Protein AF-A0AAF0V705-F1 (afdb_monomer)

pLDDT: mean 85.2, std 9.08, range [38.53, 94.44]

Foldseek 3Di:
DPLQLLDPHDQPVVLLVLLVLQVLLLCLQQCPPDPVSVVCCVPPQVPHHLQPDDGPPDDPSVNSSSVSSVLVVQLVDDSVNSNVDPDRDSVSSSVSNVPDGDGDLLSLLLPLELADPVLSVLVSCVCVVQVVPHDPVVVVVSVVLSVQLDDDALRNRLSSHLVSLLSVLVVVQVCCCVPVVDHDDPVVSVVSSLVSSQVSLCVDPRNVVCNVVVPPDD

Mean predicted aligned error: 9.21 Å

Radius of gyration: 25.43 Å; Cα contacts (8 Å, |Δi|>4): 196; chains: 1; bounding box: 65×38×71 Å

Secondary structure (DSSP, 8-state):
--GGGTS-----HHHHHHHHHHHHHHHHHTT-S-HHHHHHIIIIITTS-GGG---TTS-HHHHHHHHTHHHHHHTT--HHHHHH-----HHHHHHHHT---PPPGGGGTTTT--S-HHHHHHHHHHHHHHHTT--HHHHHHHHHHHHHT-SS-HHHHHHHHHHHHHHHHHHHHHHHHHHH-----HHHHHHHHHHHHHHHHTTSHHHHTTSGGG----

Organism: Solanum verrucosum (NCBI:txid315347)

Structure (mmCIF, N/CA/C/O backbone):
data_AF-A0AAF0V705-F1
#
_entry.id   AF-A0AAF0V705-F1
#
loop_
_atom_site.group_PDB
_atom_site.id
_atom_site.type_symbol
_atom_site.label_atom_id
_atom_site.label_alt_id
_atom_site.label_comp_id
_atom_site.label_asym_id
_atom_site.label_entity_id
_atom_site.label_seq_id
_atom_site.pdbx_PDB_ins_code
_atom_site.Cartn_x
_atom_site.Cartn_y
_atom_site.Cartn_z
_atom_site.occupancy
_atom_site.B_iso_or_equiv
_atom_site.auth_seq_id
_atom_site.auth_comp_id
_atom_site.auth_asym_id
_atom_site.auth_atom_id
_atom_site.pdbx_PDB_model_num
ATOM 1 N N . MET A 1 1 ? 3.083 6.261 5.093 1.00 62.66 1 MET A N 1
ATOM 2 C CA . MET A 1 1 ? 2.536 6.921 3.878 1.00 62.66 1 MET A CA 1
ATOM 3 C C . MET A 1 1 ? 2.223 5.873 2.809 1.00 62.66 1 MET A C 1
ATOM 5 O O . MET A 1 1 ? 3.064 5.024 2.515 1.00 62.66 1 MET A O 1
ATOM 9 N N . LEU A 1 2 ? 1.009 5.894 2.255 1.00 69.69 2 LEU A N 1
ATOM 10 C CA . LEU A 1 2 ? 0.522 4.872 1.319 1.00 69.69 2 LEU A CA 1
ATOM 11 C C . LEU A 1 2 ? 1.263 4.904 -0.027 1.00 69.69 2 LEU A C 1
ATOM 13 O O . LEU A 1 2 ? 1.664 5.970 -0.491 1.00 69.69 2 LEU A O 1
ATOM 17 N N . LYS A 1 3 ? 1.361 3.748 -0.709 1.00 71.56 3 LYS A N 1
ATOM 18 C CA . LYS A 1 3 ? 1.966 3.651 -2.060 1.00 71.56 3 LYS A CA 1
ATOM 19 C C . LYS A 1 3 ? 1.342 4.618 -3.059 1.00 71.56 3 LYS A C 1
ATOM 21 O O . LYS A 1 3 ? 2.009 5.153 -3.936 1.00 71.56 3 LYS A O 1
ATOM 26 N N . THR A 1 4 ? 0.046 4.865 -2.909 1.00 75.06 4 THR A N 1
ATOM 27 C CA . THR A 1 4 ? -0.708 5.781 -3.763 1.00 75.06 4 THR A CA 1
ATOM 28 C C . THR A 1 4 ? -0.368 7.247 -3.537 1.00 75.06 4 THR A C 1
ATOM 30 O O . THR A 1 4 ? -0.486 8.025 -4.476 1.00 75.06 4 THR A O 1
ATOM 33 N N . ALA A 1 5 ? 0.066 7.604 -2.330 1.00 76.31 5 ALA A N 1
ATOM 34 C CA . ALA A 1 5 ? 0.531 8.939 -1.954 1.00 76.31 5 ALA A CA 1
ATOM 35 C C . ALA A 1 5 ? 2.033 9.132 -2.231 1.00 76.31 5 ALA A C 1
ATOM 37 O O . ALA A 1 5 ? 2.631 10.101 -1.784 1.00 76.31 5 ALA A O 1
ATOM 38 N N . GLY A 1 6 ? 2.662 8.174 -2.918 1.00 73.06 6 GLY A N 1
ATOM 39 C CA . GLY A 1 6 ? 4.092 8.194 -3.182 1.00 73.06 6 GLY A CA 1
ATOM 40 C C . GLY A 1 6 ? 4.952 7.659 -2.048 1.00 73.06 6 GLY A C 1
ATOM 41 O O . GLY A 1 6 ? 6.159 7.761 -2.156 1.00 73.06 6 GLY A O 1
ATOM 42 N N . GLY A 1 7 ? 4.383 7.058 -1.000 1.00 75.81 7 GLY A N 1
ATOM 43 C CA . GLY A 1 7 ? 5.163 6.358 0.021 1.00 75.81 7 GLY A CA 1
ATOM 44 C C . GLY A 1 7 ? 5.596 4.948 -0.405 1.00 75.81 7 GLY A C 1
ATOM 45 O O . GLY A 1 7 ? 5.108 4.391 -1.386 1.00 75.81 7 GLY A O 1
ATOM 46 N N . LEU A 1 8 ? 6.465 4.305 0.377 1.00 72.00 8 LEU A N 1
ATOM 47 C CA . LEU A 1 8 ? 6.887 2.912 0.139 1.00 72.00 8 LEU A CA 1
ATOM 48 C C . LEU A 1 8 ? 5.798 1.876 0.466 1.00 72.00 8 LEU A C 1
ATOM 50 O O . LEU A 1 8 ? 5.913 0.704 0.103 1.00 72.00 8 LEU A O 1
ATOM 54 N N . GLY A 1 9 ? 4.707 2.305 1.108 1.00 76.19 9 GLY A N 1
ATOM 55 C CA . GLY A 1 9 ? 3.626 1.418 1.527 1.00 76.19 9 GLY A CA 1
ATOM 56 C C . GLY A 1 9 ? 3.916 0.634 2.794 1.00 76.19 9 GLY A C 1
ATOM 57 O O . GLY A 1 9 ? 3.255 -0.375 3.016 1.00 76.19 9 GLY A O 1
ATOM 58 N N . PHE A 1 10 ? 4.885 1.075 3.595 1.00 79.38 10 PHE A N 1
ATOM 59 C CA . PHE A 1 10 ? 4.999 0.602 4.964 1.00 79.38 10 PHE A CA 1
ATOM 60 C C . PHE A 1 10 ? 3.752 1.008 5.741 1.00 79.38 10 PHE A C 1
ATOM 62 O O . PHE A 1 10 ? 3.275 2.145 5.628 1.00 79.38 10 PHE A O 1
ATOM 69 N N . VAL A 1 11 ? 3.224 0.038 6.477 1.00 82.88 11 VAL A N 1
ATOM 70 C CA . VAL A 1 11 ? 2.104 0.230 7.386 1.00 82.88 11 VAL A CA 1
ATOM 71 C C . VAL A 1 11 ? 2.655 0.870 8.650 1.00 82.88 11 VAL A C 1
ATOM 73 O O . VAL A 1 11 ? 3.615 0.372 9.233 1.00 82.88 11 VAL A O 1
ATOM 76 N N . ASP A 1 12 ? 2.053 1.982 9.052 1.00 86.31 12 ASP A N 1
ATOM 77 C CA .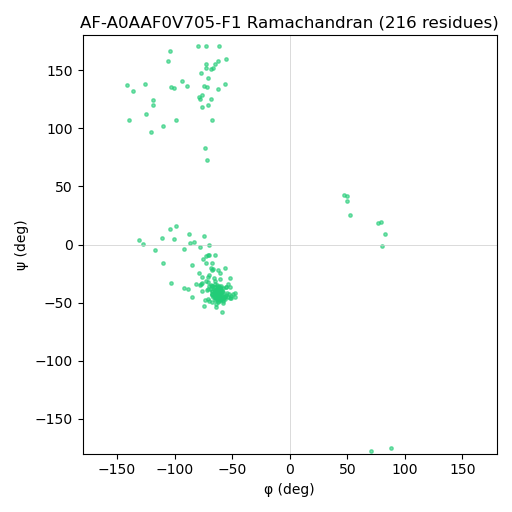 ASP A 1 12 ? 2.230 2.503 10.403 1.00 86.31 12 ASP A CA 1
ATOM 78 C C . ASP A 1 12 ? 1.568 1.523 11.373 1.00 86.31 12 ASP A C 1
ATOM 80 O O . ASP A 1 12 ? 0.341 1.394 11.398 1.00 86.31 12 ASP A O 1
ATOM 84 N N . ILE A 1 13 ? 2.392 0.785 12.114 1.00 88.38 13 ILE A N 1
ATOM 85 C CA . ILE A 1 13 ? 1.917 -0.268 13.009 1.00 88.38 13 ILE A CA 1
ATOM 86 C C . ILE A 1 13 ? 1.082 0.293 14.159 1.00 88.38 13 ILE A C 1
ATOM 88 O O . ILE A 1 13 ? 0.163 -0.374 14.626 1.00 88.38 13 ILE A O 1
ATOM 92 N N . THR A 1 14 ? 1.349 1.529 14.577 1.00 89.81 14 THR A N 1
ATOM 93 C CA . THR A 1 14 ? 0.614 2.189 15.656 1.00 89.81 14 THR A CA 1
ATOM 94 C C . THR A 1 14 ? -0.811 2.463 15.205 1.00 89.81 14 THR A C 1
ATOM 96 O O . THR A 1 14 ? -1.766 2.081 15.882 1.00 89.81 14 THR A O 1
ATOM 99 N N . ASP A 1 15 ? -0.971 3.057 14.023 1.00 89.88 15 ASP A N 1
ATOM 100 C CA . ASP A 1 15 ? -2.294 3.347 13.470 1.00 89.88 15 ASP A CA 1
ATOM 101 C C . ASP A 1 15 ? -3.027 2.081 13.017 1.00 89.88 15 ASP A C 1
ATOM 103 O O . ASP A 1 15 ? -4.251 1.991 13.143 1.00 89.88 15 ASP A O 1
ATOM 107 N N . TRP A 1 16 ? -2.299 1.066 12.548 1.00 91.00 16 TRP A N 1
ATOM 108 C CA . TRP A 1 16 ? -2.882 -0.238 12.239 1.00 91.00 16 TRP A CA 1
ATOM 109 C C . TRP A 1 16 ? -3.417 -0.933 13.492 1.00 91.00 16 TRP A C 1
ATOM 111 O O . TRP A 1 16 ? -4.557 -1.393 13.488 1.00 91.00 16 TRP A O 1
ATOM 121 N N . ASN A 1 17 ? -2.643 -0.942 14.581 1.00 92.62 17 ASN A N 1
ATOM 122 C CA . ASN A 1 17 ? -3.068 -1.506 15.861 1.00 92.62 17 ASN A CA 1
ATOM 123 C C . ASN A 1 17 ? -4.278 -0.757 16.421 1.00 92.62 17 ASN A C 1
ATOM 125 O O . ASN A 1 17 ? -5.263 -1.393 16.786 1.00 92.62 17 ASN A O 1
ATOM 129 N N . ARG A 1 18 ? -4.262 0.583 16.410 1.00 92.88 18 ARG A N 1
ATOM 130 C CA . ARG A 1 18 ? -5.434 1.396 16.785 1.00 92.88 18 ARG A CA 1
ATOM 131 C C . ARG A 1 18 ? -6.664 0.999 15.975 1.00 92.88 18 ARG A C 1
ATOM 133 O O . ARG A 1 18 ? -7.728 0.788 16.543 1.00 92.88 18 ARG A O 1
ATOM 140 N N . THR A 1 19 ? -6.499 0.831 14.664 1.00 93.25 19 THR A N 1
ATOM 141 C CA . THR A 1 19 ? -7.590 0.426 13.774 1.00 93.25 19 THR A CA 1
ATOM 142 C C . THR A 1 19 ? -8.120 -0.974 14.089 1.00 93.25 19 THR A C 1
ATOM 144 O O . THR A 1 19 ? -9.331 -1.185 14.066 1.00 93.25 19 THR A O 1
ATOM 147 N N . ALA A 1 20 ? -7.238 -1.929 14.387 1.00 94.06 20 ALA A N 1
ATOM 148 C CA . ALA A 1 20 ? -7.631 -3.282 14.766 1.00 94.06 20 ALA A CA 1
ATOM 149 C C . ALA A 1 20 ? -8.403 -3.294 16.097 1.00 94.06 20 ALA A C 1
ATOM 151 O O . ALA A 1 20 ? -9.428 -3.959 16.210 1.00 94.06 20 ALA A O 1
ATOM 152 N N . ILE A 1 21 ? -7.990 -2.491 17.083 1.00 94.38 21 ILE A N 1
ATOM 153 C CA . ILE A 1 21 ? -8.731 -2.348 18.347 1.00 94.38 21 ILE A CA 1
ATOM 154 C C . ILE A 1 21 ? -10.111 -1.717 18.094 1.00 94.38 21 ILE A C 1
ATOM 156 O O . ILE A 1 21 ? -11.114 -2.175 18.649 1.00 94.38 21 ILE A O 1
ATOM 160 N N . SER A 1 22 ? -10.204 -0.728 17.199 1.00 94.19 22 SER A N 1
ATOM 161 C CA . SER A 1 22 ? -11.489 -0.136 16.806 1.00 94.19 22 SER A CA 1
ATOM 162 C C . SER A 1 22 ? -12.463 -1.137 16.180 1.00 94.19 22 SER A C 1
ATOM 164 O O . SER A 1 22 ? -13.670 -0.924 16.265 1.00 94.19 22 SER A O 1
ATOM 166 N N . GLU A 1 23 ? -11.985 -2.235 15.589 1.00 94.44 23 GLU A N 1
ATOM 167 C CA . GLU A 1 23 ? -12.847 -3.315 15.092 1.00 94.44 23 GLU A CA 1
ATOM 168 C C . GLU A 1 23 ? -13.599 -4.008 16.231 1.00 94.44 23 GLU A C 1
ATOM 170 O O . GLU A 1 23 ? -14.796 -4.283 16.128 1.00 94.44 23 GLU A O 1
ATOM 175 N N . HIS A 1 24 ? -12.920 -4.256 17.352 1.00 93.38 24 HIS A N 1
ATOM 176 C CA . HIS A 1 24 ? -13.550 -4.822 18.542 1.00 93.38 24 HIS A CA 1
ATOM 177 C C . HIS A 1 24 ? -14.604 -3.875 19.113 1.00 93.38 24 HIS A C 1
ATOM 179 O O . HIS A 1 24 ? -15.710 -4.316 19.427 1.00 93.38 24 HIS A O 1
ATOM 185 N N . PHE A 1 25 ? -14.303 -2.575 19.170 1.00 93.12 25 PHE A N 1
ATOM 186 C CA . PHE A 1 25 ? -15.274 -1.560 19.576 1.00 93.12 25 PHE A CA 1
ATOM 187 C C . PHE A 1 25 ? -16.492 -1.522 18.643 1.00 93.12 25 PHE A C 1
ATOM 189 O O . PHE A 1 25 ? -17.632 -1.539 19.104 1.00 93.12 25 PHE A O 1
ATOM 196 N N . TRP A 1 26 ? -16.268 -1.556 17.327 1.00 92.62 26 TRP A N 1
ATOM 197 C CA . TRP A 1 26 ? -17.335 -1.604 16.328 1.00 92.62 26 TRP A CA 1
ATOM 198 C C . TRP A 1 26 ? -18.252 -2.816 16.526 1.00 92.62 26 TRP A C 1
ATOM 200 O O . TRP A 1 26 ? -19.477 -2.695 16.502 1.00 92.62 26 TRP A O 1
ATOM 210 N N . ASN A 1 27 ? -17.666 -3.989 16.778 1.00 91.81 27 ASN A N 1
ATOM 211 C CA . ASN A 1 27 ? -18.421 -5.210 17.046 1.00 91.81 27 ASN A CA 1
ATOM 212 C C . ASN A 1 27 ? -19.232 -5.119 18.352 1.00 91.81 27 ASN A C 1
ATOM 214 O O . ASN A 1 27 ? -20.361 -5.616 18.390 1.00 91.81 27 ASN A O 1
ATOM 21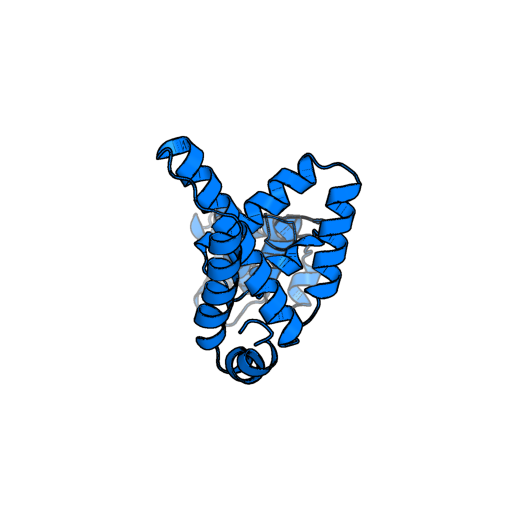8 N N . LEU A 1 28 ? -18.705 -4.458 19.395 1.00 91.44 28 LEU A N 1
ATOM 219 C CA . LEU A 1 28 ? -19.460 -4.176 20.623 1.00 91.44 28 LEU A CA 1
ATOM 220 C C . LEU A 1 28 ? -20.677 -3.289 20.337 1.00 91.44 28 LEU A C 1
ATOM 222 O O . LEU A 1 28 ? -21.764 -3.591 20.829 1.00 91.44 28 LEU A O 1
ATOM 226 N N . CYS A 1 29 ? -20.524 -2.234 19.528 1.00 89.12 29 CYS A N 1
ATOM 227 C CA . CYS A 1 29 ? -21.636 -1.362 19.136 1.00 89.12 29 CYS A CA 1
ATOM 228 C C . CYS A 1 29 ? -22.728 -2.115 18.365 1.00 89.12 29 CYS A C 1
ATOM 230 O O . CYS A 1 29 ? -23.909 -1.881 18.608 1.00 89.12 29 CYS A O 1
ATOM 232 N N . LEU A 1 30 ? -22.341 -3.035 17.476 1.00 88.06 30 LEU A N 1
ATOM 233 C CA . LEU A 1 30 ? -23.276 -3.850 16.694 1.00 88.06 30 LEU A CA 1
ATOM 234 C C . LEU A 1 30 ? -23.896 -5.019 17.472 1.00 88.06 30 LEU A C 1
ATOM 236 O O . LEU A 1 30 ? -24.701 -5.745 16.897 1.00 88.06 30 LEU A O 1
ATOM 240 N N . LYS A 1 31 ? -23.519 -5.232 18.743 1.00 84.25 31 LYS A N 1
ATOM 241 C CA . LYS A 1 31 ? -23.922 -6.415 19.527 1.00 84.25 31 LYS A CA 1
ATOM 242 C C . LYS A 1 31 ? -23.727 -7.712 18.736 1.00 84.25 31 LYS A C 1
ATOM 244 O O . LYS A 1 31 ? -24.596 -8.579 18.721 1.00 84.25 31 LYS A O 1
ATOM 249 N N . LYS A 1 32 ? -22.590 -7.824 18.039 1.00 83.69 32 LYS A N 1
ATOM 250 C CA . LYS A 1 32 ? -22.293 -9.006 17.227 1.00 83.69 32 LYS A CA 1
ATOM 251 C C . LYS A 1 32 ? -22.359 -10.253 18.108 1.00 83.69 32 LYS A C 1
ATOM 253 O O . LYS A 1 32 ? -21.867 -10.231 19.235 1.00 83.69 32 LYS A O 1
ATOM 258 N N . ASP A 1 33 ? -22.956 -11.317 17.582 1.00 86.00 33 ASP A N 1
ATOM 259 C CA . ASP A 1 33 ? -23.256 -12.515 18.359 1.00 86.00 33 ASP A CA 1
ATOM 260 C C . ASP A 1 33 ? -21.987 -13.327 18.662 1.00 86.00 33 ASP A C 1
ATOM 262 O O . ASP A 1 33 ? -21.572 -14.214 17.920 1.00 86.00 33 ASP A O 1
ATOM 266 N N . MET A 1 34 ? -21.286 -12.915 19.716 1.00 90.12 34 MET A N 1
ATOM 267 C CA . MET A 1 34 ? -20.068 -13.535 20.222 1.00 90.12 34 MET A CA 1
ATOM 268 C C . MET A 1 34 ? -20.096 -13.489 21.747 1.00 90.12 34 MET A C 1
ATOM 270 O O . MET A 1 34 ? -20.404 -12.454 22.339 1.00 90.12 34 MET A O 1
ATOM 274 N N . LEU A 1 35 ? -19.706 -14.588 22.390 1.00 92.00 35 LEU A N 1
ATOM 275 C CA . LEU A 1 35 ? -19.820 -14.756 23.841 1.00 92.00 35 LEU A CA 1
ATOM 276 C C . LEU A 1 35 ? -19.120 -13.641 24.638 1.00 92.00 35 LEU A C 1
ATOM 278 O O . LEU A 1 35 ? -19.699 -13.079 25.563 1.00 92.00 35 LEU A O 1
ATOM 282 N N . TRP A 1 36 ? -17.908 -13.242 24.242 1.00 91.88 36 TRP A N 1
ATOM 283 C CA . TRP A 1 36 ? -17.191 -12.153 24.915 1.00 91.88 36 TRP A CA 1
ATOM 284 C C . TRP A 1 36 ? -17.902 -10.794 24.773 1.00 91.88 36 TRP A C 1
ATOM 286 O O . TRP A 1 36 ? -17.845 -9.982 25.692 1.00 91.88 36 TRP A O 1
ATOM 296 N N . ILE A 1 37 ? -18.615 -10.553 23.665 1.00 91.12 37 ILE A N 1
ATOM 297 C CA . ILE A 1 37 ? -19.424 -9.341 23.467 1.00 91.12 37 ILE A CA 1
ATOM 298 C C . ILE A 1 37 ? -20.634 -9.379 24.389 1.00 91.12 37 ILE A C 1
ATOM 300 O O . ILE A 1 37 ? -20.879 -8.409 25.102 1.00 91.12 37 ILE A O 1
ATOM 304 N N . GLN A 1 38 ? -21.358 -10.500 24.423 1.00 90.75 38 GLN A N 1
ATOM 305 C CA . GLN A 1 38 ? -22.510 -10.674 25.308 1.00 90.75 38 GLN A CA 1
ATOM 306 C C . GLN A 1 38 ? -22.117 -10.471 26.781 1.00 90.75 38 GLN A C 1
ATOM 308 O O . GLN A 1 38 ? -22.775 -9.714 27.495 1.00 90.75 38 GLN A O 1
ATOM 313 N N . LEU A 1 39 ? -20.990 -11.051 27.215 1.00 90.75 39 LEU A N 1
ATOM 314 C CA . LEU A 1 39 ? -20.452 -10.862 28.565 1.00 90.75 39 LEU A CA 1
ATOM 315 C C . LEU A 1 39 ? -20.136 -9.393 28.858 1.00 90.75 39 LEU A C 1
ATOM 317 O O . LEU A 1 39 ? -20.531 -8.874 29.901 1.00 90.75 39 LEU A O 1
ATOM 321 N N . VAL A 1 40 ? -19.476 -8.689 27.936 1.00 89.06 40 VAL A N 1
ATOM 322 C CA . VAL A 1 40 ? -19.186 -7.258 28.116 1.00 89.06 40 VAL A CA 1
ATOM 323 C C . VAL A 1 40 ? -20.478 -6.439 28.207 1.00 89.06 40 VAL A C 1
ATOM 325 O O . VAL A 1 40 ? -20.565 -5.523 29.030 1.00 89.06 40 VAL A O 1
ATOM 328 N N . HIS A 1 41 ? -21.503 -6.799 27.428 1.00 89.62 41 HIS A N 1
ATOM 329 C CA . HIS A 1 41 ? -22.813 -6.152 27.480 1.00 89.62 41 HIS A CA 1
ATOM 330 C C . HIS A 1 41 ? -23.510 -6.326 28.833 1.00 89.62 41 HIS A C 1
ATOM 332 O O . HIS A 1 41 ? -24.006 -5.347 29.393 1.00 89.62 41 HIS A O 1
ATOM 338 N N . VAL A 1 42 ? -23.490 -7.535 29.393 1.00 89.25 42 VAL A N 1
ATOM 339 C CA . VAL A 1 42 ? -24.114 -7.842 30.691 1.00 89.25 42 VAL A CA 1
ATOM 340 C C . VAL A 1 42 ? -23.347 -7.206 31.855 1.00 89.25 42 VAL A C 1
ATOM 342 O O . VAL A 1 42 ? -23.949 -6.563 32.713 1.00 89.25 42 VAL A O 1
ATOM 345 N N . TYR A 1 43 ? -22.019 -7.339 31.885 1.00 88.50 43 TYR A N 1
ATOM 346 C CA . TYR A 1 43 ? -21.215 -6.936 33.044 1.00 88.50 43 TYR A CA 1
ATOM 347 C C . TYR A 1 43 ? -20.846 -5.450 33.058 1.00 88.50 43 TYR A C 1
ATOM 349 O O . TYR A 1 43 ? -20.947 -4.801 34.104 1.00 88.50 43 TYR A O 1
ATOM 357 N N . TYR A 1 44 ? -20.404 -4.903 31.920 1.00 85.81 44 TYR A N 1
ATOM 358 C CA . TYR A 1 44 ? -19.830 -3.554 31.861 1.00 85.81 44 TYR A CA 1
ATOM 359 C C . TYR A 1 44 ? -20.780 -2.509 31.282 1.00 85.81 44 TYR A C 1
ATOM 361 O O . TYR A 1 44 ? -20.711 -1.355 31.706 1.00 85.81 44 TYR A O 1
ATOM 369 N N . ILE A 1 45 ? -21.637 -2.891 30.330 1.00 85.50 45 ILE A N 1
ATOM 370 C CA . ILE A 1 45 ? -22.513 -1.953 29.612 1.00 85.50 45 ILE A CA 1
ATOM 371 C C . ILE A 1 45 ? -23.878 -1.815 30.293 1.00 85.50 45 ILE A C 1
ATOM 373 O O . ILE A 1 45 ? -24.412 -0.710 30.344 1.00 85.50 45 ILE A O 1
ATOM 377 N N . LYS A 1 46 ? -24.428 -2.908 30.843 1.00 85.69 46 LYS A N 1
ATOM 378 C CA . LYS A 1 46 ? -25.669 -2.935 31.644 1.00 85.69 46 LYS A CA 1
ATOM 379 C C . LYS A 1 46 ? -26.853 -2.217 30.979 1.00 85.69 46 LYS A C 1
ATOM 381 O O . LYS A 1 46 ? -27.580 -1.469 31.622 1.00 85.69 46 LYS A O 1
ATOM 386 N N . GLY A 1 47 ? -27.021 -2.412 29.671 1.00 79.06 47 GLY A N 1
ATOM 387 C CA . GLY A 1 47 ? -28.093 -1.781 28.886 1.00 79.06 47 GLY A CA 1
ATOM 388 C C . GLY A 1 47 ? -27.829 -0.330 28.459 1.00 79.06 47 GLY A C 1
ATOM 389 O O . GLY A 1 47 ? -28.641 0.238 27.735 1.00 79.06 47 GLY A O 1
ATOM 390 N N . GLY A 1 48 ? -26.692 0.256 28.846 1.00 81.38 48 GLY A N 1
ATOM 391 C CA . GLY A 1 48 ? -26.267 1.583 28.409 1.00 81.38 48 GLY A CA 1
ATOM 392 C C . GLY A 1 48 ? -25.794 1.643 26.951 1.00 81.38 48 GLY A C 1
ATOM 393 O O . GLY A 1 48 ? -25.590 0.636 26.271 1.00 81.38 48 GLY A O 1
ATOM 394 N N . SER A 1 49 ? -25.581 2.863 26.459 1.00 83.19 49 SER A N 1
ATOM 395 C CA . SER A 1 49 ? -25.012 3.105 25.130 1.00 83.19 49 SER A CA 1
ATOM 396 C C . SER A 1 49 ? -23.503 2.852 25.126 1.00 83.19 49 SER A C 1
ATOM 398 O O . SER A 1 49 ? -22.764 3.582 25.780 1.00 83.19 49 SER A O 1
ATOM 400 N N . VAL A 1 50 ? -23.030 1.883 24.327 1.00 86.56 50 VAL A N 1
ATOM 401 C CA . VAL A 1 50 ? -21.586 1.578 24.150 1.00 86.56 50 VAL A CA 1
ATOM 402 C C . VAL A 1 50 ? -20.774 2.822 23.802 1.00 86.56 50 VAL A C 1
ATOM 404 O O . VAL A 1 50 ? -19.651 2.988 24.265 1.00 86.56 50 VAL A O 1
ATOM 407 N N . TRP A 1 51 ? -21.365 3.714 23.006 1.00 85.38 51 TRP A N 1
ATOM 408 C CA . TRP A 1 51 ? -20.709 4.924 22.525 1.00 85.38 51 TRP A CA 1
ATOM 409 C C . TRP A 1 51 ? -20.484 5.970 23.619 1.00 85.38 51 TRP A C 1
ATOM 411 O O . TRP A 1 51 ? -19.578 6.784 23.501 1.00 85.38 51 TRP A O 1
ATOM 421 N N . ASP A 1 52 ? -21.299 5.973 24.670 1.00 81.75 52 ASP A N 1
ATOM 422 C CA . ASP A 1 52 ? -21.323 7.044 25.677 1.00 81.75 52 ASP A CA 1
ATOM 423 C C . ASP A 1 52 ? -20.788 6.562 27.036 1.00 81.75 52 ASP A C 1
ATOM 425 O O . ASP A 1 52 ? -20.819 7.280 28.032 1.00 81.75 52 ASP A O 1
ATOM 429 N N . LEU A 1 53 ? -20.279 5.330 27.080 1.00 80.56 53 LEU A N 1
ATOM 430 C CA . LEU A 1 53 ? -19.776 4.695 28.287 1.00 80.56 53 LEU A CA 1
ATOM 431 C C . LEU A 1 53 ? -18.389 5.203 28.669 1.00 80.56 53 LEU A C 1
ATOM 433 O O . LEU A 1 53 ? -17.426 5.061 27.920 1.00 80.56 53 LEU A O 1
ATOM 437 N N . ASN A 1 54 ? -18.280 5.676 29.906 1.00 68.69 54 ASN A N 1
ATOM 438 C CA . ASN A 1 54 ? -17.012 5.882 30.589 1.00 68.69 54 ASN A CA 1
ATOM 439 C C . ASN A 1 54 ? -17.006 5.018 31.859 1.00 68.69 54 ASN A C 1
ATOM 441 O O . ASN A 1 54 ? -17.613 5.381 32.865 1.00 68.69 54 ASN A O 1
ATOM 445 N N . ASN A 1 55 ? -16.402 3.824 31.796 1.00 70.38 55 ASN A N 1
ATOM 446 C CA . ASN A 1 55 ? -16.445 2.859 32.899 1.00 70.38 55 ASN A CA 1
ATOM 447 C C . ASN A 1 55 ? -15.075 2.706 33.580 1.00 70.38 55 ASN A C 1
ATOM 449 O O . ASN A 1 55 ? -14.196 1.973 33.119 1.00 70.38 55 ASN A O 1
ATOM 453 N N . SER A 1 56 ? -14.920 3.350 34.740 1.00 67.50 56 SER A N 1
ATOM 454 C CA . SER A 1 56 ? -13.697 3.300 35.551 1.00 67.50 56 SER A CA 1
ATOM 455 C C . SER A 1 56 ? -13.406 1.919 36.156 1.00 67.50 56 SER A C 1
ATOM 457 O O . SER A 1 56 ? -12.246 1.626 36.449 1.00 67.50 56 SER A O 1
ATOM 459 N N . ARG A 1 57 ? -14.412 1.041 36.291 1.00 79.56 57 ARG A N 1
ATOM 460 C CA . ARG A 1 57 ? -14.285 -0.310 36.879 1.00 79.56 57 ARG A CA 1
ATOM 461 C C . ARG A 1 57 ? -13.982 -1.407 35.854 1.00 79.56 57 ARG A C 1
ATOM 463 O O . ARG A 1 57 ? -13.789 -2.557 36.236 1.00 79.56 57 ARG A O 1
ATOM 470 N N . ALA A 1 58 ? -13.942 -1.080 34.563 1.00 82.75 58 ALA A N 1
ATOM 471 C CA . ALA A 1 58 ? -13.569 -2.034 33.525 1.00 82.75 58 ALA A CA 1
ATOM 472 C C . ALA A 1 58 ? -12.090 -2.455 33.630 1.00 82.75 58 ALA A C 1
ATOM 474 O O . ALA A 1 58 ? -11.241 -1.691 34.108 1.00 82.75 58 ALA A O 1
ATOM 475 N N . SER A 1 59 ? -11.775 -3.670 33.168 1.00 87.94 59 SER A N 1
ATOM 476 C CA . SER A 1 59 ? -10.384 -4.120 33.038 1.00 87.94 59 SER A CA 1
ATOM 477 C C . SER A 1 59 ? -9.627 -3.240 32.037 1.00 87.94 59 SER A C 1
ATOM 479 O O . SER A 1 59 ? -10.238 -2.599 31.179 1.00 87.94 59 SER A O 1
ATOM 481 N N . CYS A 1 60 ? -8.295 -3.198 32.130 1.00 87.12 60 CYS A N 1
ATOM 482 C CA . CYS A 1 60 ? -7.467 -2.377 31.239 1.00 87.12 60 CYS A CA 1
ATOM 483 C C . CYS A 1 60 ? -7.738 -2.674 29.754 1.00 87.12 60 CYS A C 1
ATOM 485 O O . CYS A 1 60 ? -7.923 -1.750 28.972 1.00 87.12 60 CYS A O 1
ATOM 487 N N . THR A 1 61 ? -7.885 -3.944 29.376 1.00 89.00 61 THR A N 1
ATOM 488 C CA . THR A 1 61 ? -8.189 -4.347 27.997 1.00 89.00 61 THR A CA 1
ATOM 489 C C . THR A 1 61 ? -9.544 -3.829 27.519 1.00 89.00 61 THR A C 1
ATOM 491 O O . THR A 1 61 ? -9.650 -3.307 26.413 1.00 89.00 61 THR A O 1
ATOM 494 N N . ILE A 1 62 ? -10.589 -3.933 28.347 1.00 89.88 62 ILE A N 1
ATOM 495 C CA . ILE A 1 62 ? -11.920 -3.428 27.984 1.00 89.88 62 ILE A CA 1
ATOM 496 C C . ILE A 1 62 ? -11.911 -1.901 27.904 1.00 89.88 62 ILE A C 1
ATOM 498 O O . ILE A 1 62 ? -12.539 -1.343 27.009 1.00 89.88 62 ILE A O 1
ATOM 502 N N . LYS A 1 63 ? -11.155 -1.222 28.774 1.00 90.00 63 LYS A N 1
ATOM 503 C CA . LYS A 1 63 ? -10.949 0.230 28.686 1.00 90.00 63 LYS A CA 1
ATOM 504 C C . LYS A 1 63 ? -10.294 0.628 27.368 1.00 90.00 63 LYS A C 1
ATOM 506 O O . LYS A 1 63 ? -10.790 1.544 26.725 1.00 90.00 63 LYS A O 1
ATOM 511 N N . GLU A 1 64 ? -9.255 -0.079 26.928 1.00 90.19 64 GLU A N 1
ATOM 512 C CA . GLU A 1 64 ? -8.617 0.181 25.630 1.00 90.19 64 GLU A CA 1
ATOM 513 C C . GLU A 1 64 ? -9.591 -0.002 24.460 1.00 90.19 64 GLU A C 1
ATOM 515 O O . GLU A 1 64 ? -9.665 0.850 23.575 1.00 90.19 64 GLU A O 1
ATOM 520 N N . ILE A 1 65 ? -10.410 -1.061 24.484 1.00 93.06 65 ILE A N 1
ATOM 521 C CA . ILE A 1 65 ? -11.439 -1.273 23.459 1.00 93.06 65 ILE A CA 1
ATOM 522 C C . ILE A 1 65 ? -12.472 -0.139 23.484 1.00 93.06 65 ILE A C 1
ATOM 524 O O . ILE A 1 65 ? -12.797 0.404 22.433 1.00 93.06 65 ILE A O 1
ATOM 528 N N . LEU A 1 66 ? -12.974 0.260 24.655 1.00 90.75 66 LEU A N 1
ATOM 529 C CA . LEU A 1 66 ? -13.936 1.364 24.774 1.00 90.75 66 LEU A CA 1
ATOM 530 C C . LEU A 1 66 ? -13.336 2.704 24.313 1.00 90.75 66 LEU A C 1
ATOM 532 O O . LEU A 1 66 ? -13.992 3.469 23.605 1.00 90.75 66 LEU A O 1
ATOM 536 N N . ASN A 1 67 ? -12.065 2.958 24.629 1.00 90.75 67 ASN A N 1
ATOM 537 C CA . ASN A 1 67 ? -11.338 4.157 24.210 1.00 90.75 67 ASN A CA 1
ATOM 538 C C . ASN A 1 67 ? -11.073 4.203 22.697 1.00 90.75 67 ASN A C 1
ATOM 540 O O . ASN A 1 67 ? -10.891 5.290 22.138 1.00 90.75 67 ASN A O 1
ATOM 544 N N . ALA A 1 68 ? -11.117 3.062 22.001 1.00 92.44 68 ALA A N 1
ATOM 545 C CA . ALA A 1 68 ? -10.946 2.997 20.549 1.00 92.44 68 ALA A CA 1
ATOM 546 C C . ALA A 1 68 ? -12.066 3.697 19.758 1.00 92.44 68 ALA A C 1
ATOM 548 O O . ALA A 1 68 ? -11.910 3.927 18.554 1.00 92.44 68 ALA A O 1
ATOM 549 N N . LYS A 1 69 ? -13.145 4.126 20.431 1.00 91.56 69 LYS A N 1
ATOM 550 C CA . LYS A 1 69 ? -14.093 5.130 19.927 1.00 91.56 69 LYS A CA 1
ATOM 551 C C . LYS A 1 69 ? -13.381 6.358 19.355 1.00 91.56 69 LYS A C 1
ATOM 553 O O . LYS A 1 69 ? -13.716 6.798 18.259 1.00 91.56 69 LYS A O 1
ATOM 558 N N . ARG A 1 70 ? -12.363 6.878 20.052 1.00 91.06 70 ARG A N 1
ATOM 559 C CA . ARG A 1 70 ? -11.637 8.091 19.641 1.00 91.06 70 ARG A CA 1
ATOM 560 C C . ARG A 1 70 ? -10.986 7.925 18.270 1.00 91.06 70 ARG A C 1
ATOM 562 O O . ARG A 1 70 ? -10.978 8.849 17.466 1.00 91.06 70 ARG A O 1
ATOM 569 N N . THR A 1 71 ? -10.466 6.736 17.978 1.00 91.94 71 THR A N 1
ATOM 570 C CA . THR A 1 71 ? -9.893 6.405 16.668 1.00 91.94 71 THR A CA 1
ATOM 571 C C . THR A 1 71 ? -10.952 6.459 15.566 1.00 91.94 71 THR A C 1
ATOM 573 O O . THR A 1 71 ? -10.683 6.976 14.484 1.00 91.94 71 THR A O 1
ATOM 576 N N . LEU A 1 72 ? -12.174 5.989 15.834 1.00 91.94 72 LEU A N 1
ATOM 577 C CA . LEU A 1 72 ? -13.281 6.096 14.881 1.00 91.94 72 LEU A CA 1
ATOM 578 C C . LEU A 1 72 ? -13.723 7.546 14.669 1.00 91.94 72 LEU A C 1
ATOM 580 O O . LEU A 1 72 ? -13.970 7.936 13.530 1.00 91.94 72 LEU A O 1
ATOM 584 N N . GLU A 1 73 ? -13.763 8.347 15.733 1.00 91.69 73 GLU A N 1
ATOM 585 C CA . GLU A 1 73 ? -14.093 9.774 15.657 1.00 91.69 73 GLU A CA 1
ATOM 586 C C . GLU A 1 73 ? -13.050 10.558 14.850 1.00 91.69 73 GLU A C 1
ATOM 588 O O . GLU A 1 73 ? -13.421 11.348 13.985 1.00 91.69 73 GLU A O 1
ATOM 593 N N . ILE A 1 74 ? -11.752 10.281 15.045 1.00 90.75 74 ILE A N 1
ATOM 594 C CA . ILE A 1 74 ? -10.665 10.851 14.226 1.00 90.75 74 ILE A CA 1
ATOM 595 C C . ILE A 1 74 ? -10.825 10.445 12.755 1.00 90.75 74 ILE A C 1
ATOM 597 O O . ILE A 1 74 ? -10.633 11.261 11.858 1.00 90.75 74 ILE A O 1
ATOM 601 N N . ALA A 1 75 ? -11.241 9.205 12.492 1.00 90.19 75 ALA A N 1
ATOM 602 C CA . ALA A 1 75 ? -11.576 8.735 11.150 1.00 90.19 75 ALA A CA 1
ATOM 603 C C . ALA A 1 75 ? -12.932 9.272 10.622 1.00 90.19 75 ALA A C 1
ATOM 605 O O . ALA A 1 75 ? -13.400 8.838 9.563 1.00 90.19 75 ALA A O 1
ATOM 606 N N . GLY A 1 76 ? -13.580 10.197 11.337 1.00 89.75 76 GLY A N 1
ATOM 607 C CA . GLY 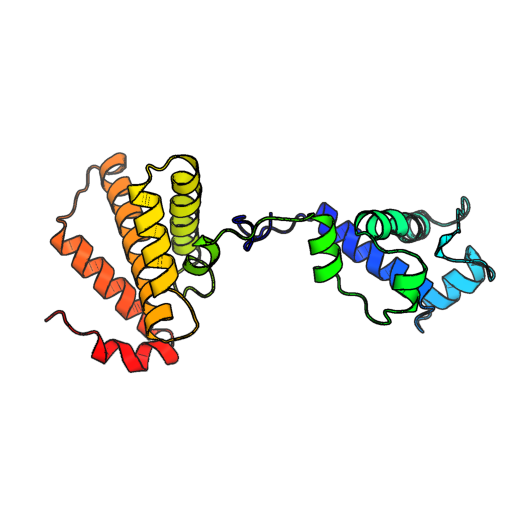A 1 76 ? -14.804 10.880 10.923 1.00 89.75 76 GLY A CA 1
ATOM 608 C C . GLY A 1 76 ? -16.081 10.047 11.039 1.00 89.75 76 GLY A C 1
ATOM 609 O O . GLY A 1 76 ? -17.060 10.366 10.371 1.00 89.75 76 GLY A O 1
ATOM 610 N N . TYR A 1 77 ? -16.083 8.967 11.825 1.00 89.88 77 TYR A N 1
ATOM 611 C CA . TYR A 1 77 ? -17.289 8.180 12.088 1.00 89.88 77 TYR A CA 1
ATOM 612 C C . TYR A 1 77 ? -18.050 8.718 13.297 1.00 89.88 77 TYR A C 1
ATOM 614 O O . TYR A 1 77 ? -17.472 8.991 14.349 1.00 89.88 77 TYR A O 1
ATOM 622 N N . LYS A 1 78 ? -19.372 8.795 13.161 1.00 88.25 78 LYS A N 1
ATOM 623 C CA . LYS A 1 78 ? -20.312 9.085 14.245 1.00 88.25 78 LYS A CA 1
ATOM 624 C C . LYS A 1 78 ? -21.031 7.807 14.678 1.00 88.25 78 LYS A C 1
ATOM 626 O O . LYS A 1 78 ? -21.063 6.811 13.958 1.00 88.25 78 LYS A O 1
ATOM 631 N N . LYS A 1 79 ? -21.698 7.870 15.832 1.00 84.50 79 LYS A N 1
ATOM 632 C CA . LYS A 1 79 ? -22.509 6.773 16.391 1.00 84.50 79 LYS A CA 1
ATOM 633 C C . LYS A 1 79 ? -23.493 6.174 15.374 1.00 84.50 79 LYS A C 1
ATOM 635 O O . LYS A 1 79 ? -23.615 4.958 15.282 1.00 84.50 79 LYS A O 1
ATOM 640 N N . GLN A 1 80 ? -24.151 7.029 14.588 1.00 81.75 80 GLN A N 1
ATOM 641 C CA . GLN A 1 80 ? -25.134 6.625 13.576 1.00 81.75 80 GLN A CA 1
ATOM 642 C C . GLN A 1 80 ? -24.498 5.863 12.402 1.00 81.75 80 GLN A C 1
ATOM 644 O O . GLN A 1 80 ? -25.079 4.898 11.904 1.00 81.75 80 GLN A O 1
ATOM 649 N N . ASP A 1 81 ? -23.281 6.239 11.996 1.00 82.75 81 ASP A N 1
ATOM 650 C CA . ASP A 1 81 ? -22.572 5.589 10.888 1.00 82.75 81 ASP A CA 1
ATOM 651 C C . ASP A 1 81 ? -22.227 4.136 11.218 1.00 82.75 81 ASP A C 1
ATOM 653 O O . ASP A 1 81 ? -22.237 3.273 10.338 1.00 82.75 81 ASP A O 1
ATOM 657 N N . VAL A 1 82 ? -21.939 3.866 12.494 1.00 80.75 82 VAL A N 1
ATOM 658 C CA . VAL A 1 82 ? -21.604 2.526 12.988 1.00 80.75 82 VAL A CA 1
ATOM 659 C C . VAL A 1 82 ? -22.820 1.612 12.996 1.00 80.75 82 VAL A C 1
ATOM 661 O O . VAL A 1 82 ? -22.706 0.453 12.618 1.00 80.75 82 VAL A O 1
ATOM 664 N N . THR A 1 83 ? -23.998 2.132 13.342 1.00 76.06 83 THR A N 1
ATOM 665 C CA . THR A 1 83 ? -25.253 1.370 13.270 1.00 76.06 83 THR A CA 1
ATOM 666 C C . THR A 1 83 ? -25.743 1.148 11.839 1.00 76.06 83 THR A C 1
ATOM 668 O O . THR A 1 83 ? -26.341 0.114 11.561 1.00 76.06 83 THR A O 1
ATOM 671 N N . LEU A 1 84 ? -25.466 2.076 10.914 1.00 79.94 84 LEU A N 1
ATOM 672 C CA . LEU A 1 84 ? -25.847 1.941 9.502 1.00 79.94 84 LEU A CA 1
ATOM 673 C C . LEU A 1 84 ? -24.935 0.969 8.736 1.00 79.94 84 LEU A C 1
ATOM 675 O O . LEU A 1 84 ? -25.382 0.288 7.814 1.00 79.94 84 LEU A O 1
ATOM 679 N N . ARG A 1 85 ? -23.646 0.888 9.092 1.00 76.12 85 ARG A N 1
ATOM 680 C CA . ARG A 1 85 ? -22.685 -0.029 8.461 1.00 76.12 85 ARG A CA 1
ATOM 681 C C . ARG A 1 85 ? -22.495 -1.292 9.292 1.00 76.12 85 ARG A C 1
ATOM 683 O O . ARG A 1 85 ? -21.755 -1.327 10.269 1.00 76.12 85 ARG A O 1
ATOM 690 N N . THR A 1 86 ? -23.042 -2.391 8.796 1.00 75.19 86 THR A N 1
ATOM 691 C CA . THR A 1 86 ? -22.911 -3.711 9.430 1.00 75.19 86 THR A CA 1
ATOM 692 C C . THR A 1 86 ? -21.515 -4.333 9.300 1.00 75.19 86 THR A C 1
ATOM 694 O O . THR A 1 86 ? -21.195 -5.271 10.027 1.00 75.19 86 THR A O 1
ATOM 697 N N . LYS A 1 87 ? -20.659 -3.828 8.397 1.00 84.88 87 LYS A N 1
ATOM 698 C CA . LYS A 1 87 ? -19.329 -4.394 8.124 1.00 84.88 87 LYS A CA 1
ATOM 699 C C . LYS A 1 87 ? -18.201 -3.405 8.412 1.00 84.88 87 LYS A C 1
ATOM 701 O O . LYS A 1 87 ? -18.095 -2.362 7.763 1.00 84.88 87 LYS A O 1
ATOM 706 N N . PHE A 1 88 ? -17.312 -3.792 9.324 1.00 88.19 88 PHE A N 1
ATOM 707 C CA . PHE A 1 88 ? -16.050 -3.102 9.574 1.00 88.19 88 PHE A CA 1
ATOM 708 C C . PHE A 1 88 ? -15.012 -3.429 8.491 1.00 88.19 88 PHE A C 1
ATOM 710 O O . PHE A 1 88 ? -14.985 -4.531 7.943 1.00 88.19 88 PHE A O 1
ATOM 717 N N . SER A 1 89 ? -14.141 -2.470 8.172 1.00 90.31 89 SER A N 1
ATOM 718 C CA . SER A 1 89 ? -13.001 -2.691 7.280 1.00 90.31 89 SER A CA 1
ATOM 719 C C . SER A 1 89 ? -11.772 -1.970 7.813 1.00 90.31 89 SER A C 1
ATOM 721 O O . SER A 1 89 ? -11.649 -0.748 7.672 1.00 90.31 89 SER A O 1
ATOM 723 N N . THR A 1 90 ? -10.829 -2.746 8.347 1.00 90.19 90 THR A N 1
ATOM 724 C CA . THR A 1 90 ? -9.553 -2.273 8.900 1.00 90.19 90 THR A CA 1
ATOM 725 C C . THR A 1 90 ? -8.822 -1.391 7.893 1.00 90.19 90 THR A C 1
ATOM 727 O O . THR A 1 90 ? -8.431 -0.271 8.193 1.00 90.19 90 THR A O 1
ATOM 730 N N . LYS A 1 91 ? -8.746 -1.822 6.629 1.00 86.75 91 LYS A N 1
ATOM 731 C CA . LYS A 1 91 ? -8.094 -1.048 5.565 1.00 86.75 91 LYS A CA 1
ATOM 732 C C . LYS A 1 91 ? -8.744 0.320 5.334 1.00 86.75 91 LYS A C 1
ATOM 734 O O . LYS A 1 91 ? -8.044 1.277 5.026 1.00 86.75 91 LYS A O 1
ATOM 739 N N . VAL A 1 92 ? -10.070 0.415 5.441 1.00 88.81 92 VAL A N 1
ATOM 740 C CA . VAL A 1 92 ? -10.795 1.669 5.174 1.00 88.81 92 VAL A CA 1
ATOM 741 C C . VAL A 1 92 ? -10.579 2.653 6.313 1.00 88.81 92 VAL A C 1
ATOM 743 O O . VAL A 1 92 ? -10.245 3.803 6.052 1.00 88.81 92 VAL A O 1
ATOM 746 N N . VAL A 1 93 ? -10.732 2.202 7.558 1.00 90.44 93 VAL A N 1
ATOM 747 C CA . VAL A 1 93 ? -10.500 3.047 8.736 1.00 90.44 93 VAL A CA 1
ATOM 748 C C . VAL A 1 93 ? -9.036 3.487 8.794 1.00 90.44 93 VAL A C 1
ATOM 750 O O . VAL A 1 93 ? -8.780 4.676 8.938 1.00 90.44 93 VAL A O 1
ATOM 753 N N . TYR A 1 94 ? -8.091 2.579 8.538 1.00 90.00 94 TYR A N 1
ATOM 754 C CA . TYR A 1 94 ? -6.665 2.899 8.462 1.00 90.00 94 TYR A CA 1
ATOM 755 C C . TYR A 1 94 ? -6.363 3.988 7.418 1.00 90.00 94 TYR A C 1
ATOM 757 O O . TYR A 1 94 ? -5.646 4.944 7.702 1.00 90.00 94 TYR A O 1
ATOM 765 N N . CYS A 1 95 ? -6.948 3.891 6.216 1.00 86.12 95 CYS A N 1
ATOM 766 C CA . CYS A 1 95 ? -6.791 4.935 5.202 1.00 86.12 95 CYS A CA 1
ATOM 767 C C . CYS A 1 95 ? -7.358 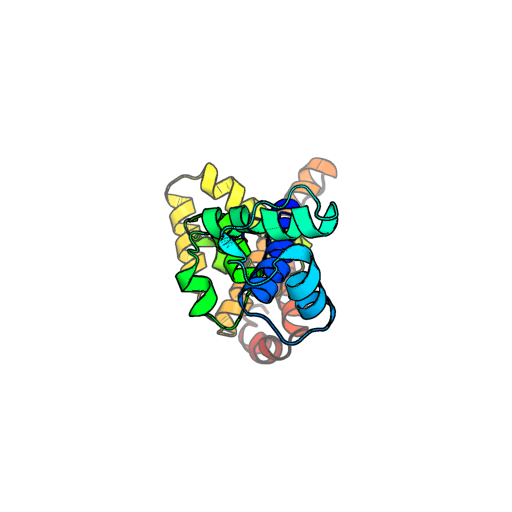6.287 5.657 1.00 86.12 95 CYS A C 1
ATOM 769 O O . CYS A 1 95 ? -6.768 7.307 5.323 1.00 86.12 95 CYS A O 1
ATOM 771 N N . LYS A 1 96 ? -8.470 6.302 6.405 1.00 88.38 96 LYS A N 1
ATOM 772 C CA . LYS A 1 96 ? -9.049 7.543 6.938 1.00 88.38 96 LYS A CA 1
ATOM 773 C C . LYS A 1 96 ? -8.195 8.170 8.043 1.00 88.38 96 LYS A C 1
ATOM 775 O O . LYS A 1 96 ? -8.094 9.388 8.092 1.00 88.38 96 LYS A O 1
ATOM 780 N N . LEU A 1 97 ? -7.554 7.360 8.892 1.00 87.06 97 LEU A N 1
ATOM 781 C CA . LEU A 1 97 ? -6.604 7.854 9.901 1.00 87.06 97 LEU A CA 1
ATOM 782 C C . LEU A 1 97 ? -5.382 8.520 9.262 1.00 87.06 97 LEU A C 1
ATOM 784 O O . LEU A 1 97 ? -4.876 9.507 9.781 1.00 87.06 97 LEU A O 1
ATOM 788 N N . GLY A 1 98 ? -4.945 8.008 8.109 1.00 79.00 98 GLY A N 1
ATOM 789 C CA . GLY A 1 98 ? -3.846 8.581 7.333 1.00 79.00 98 GLY A CA 1
ATOM 790 C C . GLY A 1 98 ? -4.155 9.924 6.656 1.00 79.00 98 GLY A C 1
ATOM 791 O O . GLY A 1 98 ? -3.266 10.458 5.991 1.00 79.00 98 GLY A O 1
ATOM 792 N N . GLY A 1 99 ? -5.376 10.450 6.809 1.00 80.06 99 GLY A N 1
ATOM 793 C CA . GLY A 1 99 ? -5.832 11.710 6.227 1.00 80.06 99 GLY A CA 1
ATOM 794 C C . GLY A 1 99 ? -6.024 11.671 4.709 1.00 80.06 99 GLY A C 1
ATOM 795 O O . GLY A 1 99 ? -5.826 10.647 4.047 1.00 80.06 99 GLY A O 1
ATOM 796 N N . ASP A 1 100 ? -6.396 12.821 4.148 1.00 74.44 100 ASP A N 1
ATOM 797 C CA . ASP A 1 100 ? -6.440 13.001 2.702 1.00 74.44 100 ASP A CA 1
ATOM 798 C C . ASP A 1 100 ? -5.026 13.181 2.152 1.00 74.44 100 ASP A C 1
ATOM 800 O O . ASP A 1 100 ? -4.245 14.021 2.599 1.00 74.44 100 ASP A O 1
ATOM 804 N N . TYR A 1 101 ? -4.690 12.387 1.141 1.00 73.81 101 TYR A N 1
ATOM 805 C CA . TYR A 1 101 ? -3.423 12.492 0.432 1.00 73.81 101 TYR A CA 1
ATOM 806 C C . TYR A 1 101 ? -3.668 12.638 -1.064 1.00 73.81 101 TYR A C 1
ATOM 808 O O . TYR A 1 101 ? -4.478 11.930 -1.674 1.00 73.81 101 TYR A O 1
ATOM 816 N N . THR A 1 102 ? -2.899 13.523 -1.692 1.00 78.31 102 THR A N 1
ATOM 817 C CA . THR A 1 102 ? -2.880 13.627 -3.146 1.00 78.31 102 THR A CA 1
ATOM 818 C C . THR A 1 102 ? -2.229 12.375 -3.720 1.00 78.31 102 THR A C 1
ATOM 820 O O . THR A 1 102 ? -1.133 11.952 -3.341 1.00 78.31 102 THR A O 1
ATOM 823 N 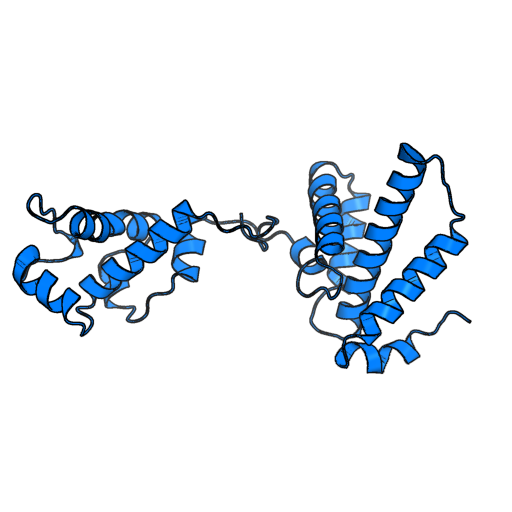N . LYS A 1 103 ? -2.944 11.710 -4.629 1.00 82.12 103 LYS A N 1
ATOM 824 C CA . LYS A 1 103 ? -2.392 10.538 -5.302 1.00 82.12 103 LYS A CA 1
ATOM 825 C C . LYS A 1 103 ? -1.301 11.010 -6.254 1.00 82.12 103 LYS A C 1
ATOM 827 O O . LYS A 1 103 ? -1.588 11.737 -7.198 1.00 82.12 103 LYS A O 1
ATOM 832 N N . VAL A 1 104 ? -0.070 10.550 -6.060 1.00 83.56 104 VAL A N 1
ATOM 833 C CA . VAL A 1 104 ? 1.031 10.926 -6.956 1.00 83.56 104 VAL A CA 1
ATOM 834 C C . VAL A 1 104 ? 0.865 10.224 -8.301 1.00 83.56 104 VAL A C 1
ATOM 836 O O . VAL A 1 104 ? 0.557 9.029 -8.354 1.00 83.56 104 VAL A O 1
ATOM 839 N N . GLU A 1 105 ? 1.049 10.939 -9.408 1.00 82.62 105 GLU A N 1
ATOM 840 C CA . GLU A 1 105 ? 0.784 10.383 -10.742 1.00 82.62 105 GLU A CA 1
ATOM 841 C C . GLU A 1 105 ? 1.765 9.276 -11.141 1.00 82.62 105 GLU A C 1
ATOM 843 O O . GLU A 1 105 ? 1.367 8.257 -11.716 1.00 82.62 105 GLU A O 1
ATOM 848 N N . TRP A 1 106 ? 3.024 9.393 -10.721 1.00 85.81 106 TRP A N 1
ATOM 849 C CA . TRP A 1 106 ? 4.073 8.416 -11.014 1.00 85.81 106 TRP A CA 1
ATOM 850 C C . TRP A 1 106 ? 3.905 7.075 -10.294 1.00 85.81 106 TRP A C 1
ATOM 852 O O . TRP A 1 106 ? 4.592 6.122 -10.657 1.00 85.81 106 TRP A O 1
ATOM 862 N N . ARG A 1 107 ? 2.960 6.935 -9.345 1.00 85.12 107 ARG A N 1
ATOM 863 C CA . ARG A 1 107 ? 2.672 5.661 -8.643 1.00 85.12 107 ARG A CA 1
ATOM 864 C C . ARG A 1 107 ? 2.433 4.492 -9.605 1.00 85.12 107 ARG A C 1
ATOM 866 O O . ARG A 1 107 ? 2.702 3.345 -9.273 1.00 85.12 107 ARG A O 1
ATOM 873 N N . LYS A 1 108 ? 1.929 4.785 -10.808 1.00 82.88 108 LYS A N 1
ATOM 874 C CA . LYS A 1 108 ? 1.584 3.803 -11.845 1.00 82.88 108 LYS A CA 1
ATOM 875 C C . LYS A 1 108 ? 2.810 3.085 -12.428 1.00 82.88 108 LYS A C 1
ATOM 877 O O . LYS A 1 108 ? 2.653 1.998 -12.965 1.00 82.88 108 LYS A O 1
ATOM 882 N N . LEU A 1 109 ? 4.008 3.664 -12.312 1.00 87.00 109 LEU A N 1
ATOM 883 C CA . LEU A 1 109 ? 5.251 3.080 -12.826 1.00 87.00 109 LEU A CA 1
ATOM 884 C C . LEU A 1 109 ? 5.761 1.906 -11.961 1.00 87.00 109 LEU A C 1
ATOM 886 O O . LEU A 1 109 ? 5.977 0.822 -12.509 1.00 87.00 109 LEU A O 1
ATOM 890 N N . PRO A 1 110 ? 5.933 2.052 -10.629 1.00 85.50 110 PRO A N 1
ATOM 891 C CA . PRO A 1 110 ? 6.340 0.942 -9.766 1.00 85.50 110 PRO A CA 1
ATOM 892 C C . PRO A 1 110 ? 5.188 -0.013 -9.410 1.00 85.50 110 PRO A C 1
ATOM 894 O O . PRO A 1 110 ? 5.438 -1.178 -9.092 1.00 85.50 110 PRO A O 1
ATOM 897 N N . CYS A 1 111 ? 3.927 0.437 -9.443 1.00 81.06 111 CYS A N 1
ATOM 898 C CA . CYS A 1 111 ? 2.772 -0.433 -9.205 1.00 81.06 111 CYS A CA 1
ATOM 899 C C . CYS A 1 111 ? 2.537 -1.402 -10.374 1.00 81.06 111 CYS A C 1
ATOM 901 O O . CYS A 1 111 ? 2.692 -1.034 -11.533 1.00 81.06 111 CYS A O 1
ATOM 903 N N . ASN A 1 112 ? 2.113 -2.636 -10.066 1.00 83.06 112 ASN A N 1
ATOM 904 C CA . ASN A 1 112 ? 1.841 -3.682 -11.066 1.00 83.06 112 ASN A CA 1
ATOM 905 C C . ASN A 1 112 ? 2.990 -3.867 -12.085 1.00 83.06 112 ASN A C 1
ATOM 907 O O . ASN A 1 112 ? 2.792 -4.017 -13.296 1.00 83.06 112 ASN A O 1
ATOM 911 N N . ASN A 1 113 ? 4.212 -3.750 -11.576 1.00 88.25 113 ASN A N 1
ATOM 912 C CA . ASN A 1 113 ? 5.451 -3.874 -12.319 1.00 88.25 113 ASN A CA 1
ATOM 913 C C . ASN A 1 113 ? 6.057 -5.250 -12.024 1.00 88.25 113 ASN A C 1
ATOM 915 O O . ASN A 1 113 ? 6.093 -5.645 -10.859 1.00 88.25 113 ASN A O 1
ATOM 919 N N . HIS A 1 114 ? 6.532 -5.963 -13.044 1.00 89.31 114 HIS A N 1
ATOM 920 C CA . HIS A 1 114 ? 7.063 -7.327 -12.919 1.00 89.31 114 HIS A CA 1
ATOM 921 C C . HIS A 1 114 ? 8.557 -7.381 -12.553 1.00 89.31 114 HIS A C 1
ATOM 923 O O . HIS A 1 114 ? 9.113 -8.464 -12.428 1.00 89.31 114 HIS A O 1
ATOM 929 N N . GLY A 1 115 ? 9.219 -6.231 -12.356 1.00 88.75 115 GLY A N 1
ATOM 930 C CA . GLY A 1 115 ? 10.619 -6.200 -11.916 1.00 88.75 115 GLY A CA 1
ATOM 931 C C . GLY A 1 115 ? 10.839 -6.853 -10.543 1.00 88.75 115 GLY A C 1
ATOM 932 O O . GLY A 1 115 ? 9.888 -7.148 -9.813 1.00 88.75 115 GLY A O 1
ATOM 933 N N . ALA A 1 116 ? 12.093 -7.039 -10.139 1.00 89.88 116 ALA A N 1
ATOM 934 C CA . ALA A 1 116 ? 12.382 -7.551 -8.798 1.00 89.88 116 ALA A CA 1
ATOM 935 C C . ALA A 1 116 ? 12.109 -6.473 -7.720 1.00 89.88 116 ALA A C 1
ATOM 937 O O . ALA A 1 116 ? 12.174 -5.273 -8.020 1.00 89.88 116 ALA A O 1
ATOM 938 N N . PRO A 1 117 ? 11.826 -6.843 -6.452 1.00 88.88 117 PRO A N 1
ATOM 939 C CA . PRO A 1 117 ? 11.571 -5.874 -5.378 1.00 88.88 117 PRO A CA 1
ATOM 940 C C . PRO A 1 117 ? 12.673 -4.815 -5.225 1.00 88.88 117 PRO A C 1
ATOM 942 O O . PRO A 1 117 ? 12.373 -3.624 -5.133 1.00 88.88 117 PRO A O 1
ATOM 945 N N . ARG A 1 118 ? 13.947 -5.230 -5.296 1.00 90.12 118 ARG A N 1
ATOM 946 C CA . ARG A 1 118 ? 15.114 -4.332 -5.248 1.00 90.12 118 ARG A CA 1
ATOM 947 C C . ARG A 1 118 ? 15.094 -3.284 -6.364 1.00 90.12 118 ARG A C 1
ATOM 949 O O . ARG A 1 118 ? 15.412 -2.125 -6.136 1.00 90.12 118 ARG A O 1
ATOM 956 N N . GLU A 1 119 ? 14.703 -3.670 -7.568 1.00 92.75 119 GLU A N 1
ATOM 957 C CA . GLU A 1 119 ? 14.726 -2.795 -8.745 1.00 92.75 119 GLU A CA 1
ATOM 958 C C . GLU A 1 119 ? 13.576 -1.794 -8.709 1.00 92.75 119 GLU A C 1
ATOM 960 O O . GLU A 1 119 ? 13.771 -0.609 -8.974 1.00 92.75 119 GLU A O 1
ATOM 965 N N . LYS A 1 120 ? 12.388 -2.247 -8.284 1.00 90.56 120 LYS A N 1
ATOM 966 C CA . LYS A 1 120 ? 11.247 -1.359 -8.017 1.00 90.56 120 LYS A CA 1
ATOM 967 C C . LYS A 1 120 ? 11.582 -0.330 -6.947 1.00 90.56 120 LYS A C 1
ATOM 969 O O . LYS A 1 120 ? 11.128 0.805 -7.048 1.00 90.56 120 LYS A O 1
ATOM 974 N N . PHE A 1 121 ? 12.374 -0.707 -5.944 1.00 89.38 121 PHE A N 1
ATOM 975 C CA . PHE A 1 121 ? 12.848 0.222 -4.923 1.00 89.38 121 PHE A CA 1
ATOM 976 C C . PHE A 1 121 ? 13.777 1.295 -5.511 1.00 89.38 121 PHE A C 1
ATOM 978 O O . PHE A 1 121 ? 13.597 2.476 -5.224 1.00 89.38 121 PHE A O 1
ATOM 985 N N . ILE A 1 122 ? 14.703 0.930 -6.404 1.00 91.38 122 ILE A N 1
ATOM 986 C CA . ILE A 1 122 ? 15.542 1.910 -7.116 1.00 91.38 122 ILE A CA 1
ATOM 987 C C . ILE A 1 122 ? 14.703 2.824 -8.022 1.00 91.38 122 ILE A C 1
ATOM 989 O O . ILE A 1 122 ? 14.886 4.041 -7.985 1.00 91.38 122 ILE A O 1
ATOM 993 N N . LEU A 1 123 ? 13.747 2.272 -8.780 1.00 90.88 123 LEU A N 1
ATOM 994 C CA . LEU A 1 123 ? 12.785 3.054 -9.568 1.00 90.88 123 LEU A CA 1
ATOM 995 C C . LEU A 1 123 ? 12.014 4.039 -8.676 1.00 90.88 123 LEU A C 1
ATOM 997 O O . LEU A 1 123 ? 11.912 5.219 -9.005 1.00 90.88 123 LEU A O 1
ATOM 1001 N N . TYR A 1 124 ? 11.512 3.577 -7.531 1.00 90.06 124 TYR A N 1
ATOM 1002 C CA . TYR A 1 124 ? 10.829 4.422 -6.555 1.00 90.06 124 TYR A CA 1
ATOM 1003 C C . TYR A 1 124 ? 11.726 5.568 -6.074 1.00 90.06 124 TYR A C 1
ATOM 1005 O O . TYR A 1 124 ? 11.304 6.720 -6.106 1.00 90.06 124 TYR A O 1
ATOM 1013 N N . LEU A 1 125 ? 12.970 5.281 -5.675 1.00 87.12 125 LEU A N 1
ATOM 1014 C CA . LEU A 1 125 ? 13.905 6.307 -5.208 1.00 87.12 125 LEU A CA 1
ATOM 1015 C C . LEU A 1 125 ? 14.223 7.331 -6.301 1.00 87.12 125 LEU A C 1
ATOM 1017 O O . LEU A 1 125 ? 14.331 8.521 -6.007 1.00 87.12 125 LEU A O 1
ATOM 1021 N N . ALA A 1 126 ? 14.362 6.880 -7.551 1.00 87.06 126 ALA A N 1
ATOM 1022 C CA . ALA A 1 126 ? 14.597 7.753 -8.693 1.00 87.06 126 ALA A CA 1
ATOM 1023 C C . ALA A 1 126 ? 13.407 8.690 -8.942 1.00 87.06 126 ALA A C 1
ATOM 1025 O O . ALA A 1 126 ? 13.611 9.889 -9.132 1.00 87.06 126 ALA A O 1
ATOM 1026 N N . LEU A 1 127 ? 12.178 8.166 -8.887 1.00 86.81 127 LEU A N 1
ATOM 1027 C CA . LEU A 1 127 ? 10.956 8.960 -9.016 1.00 86.81 127 LEU A CA 1
ATOM 1028 C C . LEU A 1 127 ? 10.823 9.950 -7.855 1.00 86.81 127 LEU A C 1
ATOM 1030 O O . LEU A 1 127 ? 10.710 11.147 -8.097 1.00 86.81 127 LEU A O 1
ATOM 1034 N N . TRP A 1 128 ? 10.951 9.481 -6.611 1.00 80.56 128 TRP A N 1
ATOM 1035 C CA . TRP A 1 128 ? 10.834 10.307 -5.410 1.00 80.56 128 TRP A CA 1
ATOM 1036 C C . TRP A 1 128 ? 11.853 11.454 -5.391 1.00 80.56 128 TRP A C 1
ATOM 1038 O O . TRP A 1 128 ? 11.468 12.625 -5.386 1.00 80.56 128 TRP A O 1
ATOM 1048 N N . LYS A 1 129 ? 13.160 11.143 -5.467 1.00 73.88 129 LYS A N 1
ATOM 1049 C CA . LYS A 1 129 ? 14.230 12.157 -5.402 1.00 73.88 129 LYS A CA 1
ATOM 1050 C C . LYS A 1 129 ? 14.148 13.173 -6.534 1.00 73.88 129 LYS A C 1
ATOM 1052 O O . LYS A 1 129 ? 14.479 14.337 -6.320 1.00 73.88 129 LYS A O 1
ATOM 1057 N N . ARG A 1 130 ? 13.749 12.751 -7.739 1.00 66.50 130 ARG A N 1
ATOM 1058 C CA . ARG A 1 130 ? 13.692 13.668 -8.880 1.00 66.50 130 ARG A CA 1
ATOM 1059 C C . ARG A 1 130 ? 12.427 14.504 -8.886 1.00 66.50 130 ARG A C 1
ATOM 1061 O O . ARG A 1 130 ? 12.538 15.678 -9.188 1.00 66.50 130 ARG A O 1
ATOM 1068 N N . THR A 1 131 ? 11.283 13.992 -8.431 1.00 60.09 131 THR A N 1
ATOM 1069 C CA . THR A 1 131 ? 10.076 14.830 -8.288 1.00 60.09 131 THR A CA 1
ATOM 1070 C C . THR A 1 131 ? 10.229 15.977 -7.287 1.00 60.09 131 THR A C 1
ATOM 1072 O O . THR A 1 131 ? 9.531 16.976 -7.418 1.00 60.09 131 THR A O 1
ATOM 1075 N N . GLN A 1 132 ? 11.175 15.878 -6.347 1.00 61.22 132 GLN A N 1
ATOM 1076 C CA . GLN A 1 132 ? 11.501 16.952 -5.402 1.00 61.22 132 GLN A CA 1
ATOM 1077 C C . GLN A 1 132 ? 12.507 17.987 -5.939 1.00 61.22 132 GLN A C 1
ATOM 1079 O O . GLN A 1 132 ? 12.622 19.061 -5.360 1.00 61.22 132 GLN A O 1
ATOM 1084 N N . ARG A 1 133 ? 13.268 17.680 -7.001 1.00 60.75 133 ARG A N 1
ATOM 1085 C CA . ARG A 1 133 ? 14.423 18.493 -7.450 1.00 60.75 133 ARG A CA 1
ATOM 1086 C C . ARG A 1 133 ? 14.438 18.826 -8.948 1.00 60.75 133 ARG A C 1
ATOM 1088 O O . ARG A 1 133 ? 15.428 19.362 -9.432 1.00 60.75 133 ARG A O 1
ATOM 1095 N N . SER A 1 134 ? 13.414 18.454 -9.711 1.00 59.50 134 SER A N 1
ATOM 1096 C CA . SER A 1 134 ? 13.510 18.436 -11.174 1.00 59.50 134 SER A CA 1
ATOM 1097 C C . SER A 1 134 ? 13.031 19.701 -11.889 1.00 59.50 134 SER A C 1
ATOM 1099 O O . SER A 1 134 ? 11.956 20.221 -11.581 1.00 59.50 134 SER A O 1
ATOM 1101 N N . SER A 1 135 ? 13.776 20.063 -12.939 1.00 69.25 135 SER A N 1
ATOM 1102 C CA . SER A 1 135 ? 13.383 20.958 -14.035 1.00 69.25 135 SER A CA 1
ATOM 1103 C C . SER A 1 135 ? 12.097 20.494 -14.743 1.00 69.25 135 SER A C 1
ATOM 1105 O O . SER A 1 135 ? 11.717 19.321 -14.653 1.00 69.25 135 SER A O 1
ATOM 1107 N N . LEU A 1 136 ? 11.424 21.412 -15.453 1.00 70.81 136 LEU A N 1
ATOM 1108 C CA . LEU A 1 136 ? 10.199 21.133 -16.225 1.00 70.81 136 LEU A CA 1
ATOM 1109 C C . LEU A 1 136 ? 10.364 19.931 -17.176 1.00 70.81 136 LEU A C 1
ATOM 1111 O O . LEU A 1 136 ? 9.554 19.011 -17.143 1.00 70.81 136 LEU A O 1
ATOM 1115 N N . GLU A 1 137 ? 11.492 19.855 -17.884 1.00 75.69 137 GLU A N 1
ATOM 1116 C CA . GLU A 1 137 ? 11.793 18.809 -18.874 1.00 75.69 137 GLU A CA 1
ATOM 1117 C C . GLU A 1 137 ? 11.700 17.370 -18.320 1.00 75.69 137 GLU A C 1
ATOM 1119 O O . GLU A 1 137 ? 11.260 16.434 -18.992 1.00 75.69 137 GLU A O 1
ATOM 1124 N N . TRP A 1 138 ? 12.107 17.154 -17.067 1.00 79.38 138 TRP A N 1
ATOM 1125 C CA . TRP A 1 138 ? 12.029 15.826 -16.456 1.00 79.38 138 TRP A CA 1
ATOM 1126 C C . TRP A 1 138 ? 10.605 15.469 -16.030 1.00 79.38 138 TRP A C 1
ATOM 1128 O O . TRP A 1 138 ? 10.219 14.299 -16.111 1.00 79.38 138 TRP A O 1
ATOM 1138 N N . LYS A 1 139 ? 9.813 16.455 -15.587 1.00 80.56 139 LYS A N 1
ATOM 1139 C CA . LYS A 1 139 ? 8.395 16.228 -15.284 1.00 80.56 139 LYS A CA 1
ATOM 1140 C C . LYS A 1 139 ? 7.667 15.757 -16.541 1.00 80.56 139 LYS A C 1
ATOM 1142 O O . LYS A 1 139 ? 6.936 14.773 -16.458 1.00 80.56 139 LYS A O 1
ATOM 1147 N N . ASP A 1 140 ? 7.964 16.352 -17.693 1.00 84.38 140 ASP A N 1
ATOM 1148 C CA . ASP A 1 140 ? 7.374 15.962 -18.977 1.00 84.38 140 ASP A CA 1
ATOM 1149 C C . ASP A 1 140 ? 7.751 14.529 -19.370 1.00 84.38 140 ASP A C 1
ATOM 1151 O O . ASP A 1 140 ? 6.881 13.724 -19.703 1.00 84.38 140 ASP A O 1
ATOM 1155 N N . LYS A 1 141 ? 9.028 14.151 -19.220 1.00 85.31 141 LYS A N 1
ATOM 1156 C CA . LYS A 1 141 ? 9.496 12.770 -19.455 1.00 85.31 141 LYS A CA 1
ATOM 1157 C C . LYS A 1 141 ? 8.798 11.752 -18.549 1.00 85.31 141 LYS A C 1
ATOM 1159 O O . LYS A 1 141 ? 8.415 10.672 -19.001 1.00 85.31 141 LYS A O 1
ATOM 1164 N N . VAL A 1 142 ? 8.605 12.084 -17.271 1.00 85.88 142 VAL A N 1
ATOM 1165 C CA . VAL A 1 142 ? 7.878 11.221 -16.326 1.00 85.88 142 VAL A CA 1
ATOM 1166 C C . VAL A 1 142 ? 6.399 11.123 -16.701 1.00 85.88 142 VAL A C 1
ATOM 1168 O O . VAL A 1 142 ? 5.849 10.023 -16.686 1.00 85.88 142 VAL A O 1
ATOM 1171 N N . MET A 1 143 ? 5.758 12.231 -17.077 1.00 87.12 143 MET A N 1
ATOM 1172 C CA . MET A 1 143 ? 4.360 12.242 -17.521 1.00 87.12 143 MET A CA 1
ATOM 1173 C C . MET A 1 143 ? 4.157 11.424 -18.797 1.00 87.12 143 MET A C 1
ATOM 1175 O O . MET A 1 143 ? 3.232 10.610 -18.862 1.00 87.12 143 MET A O 1
ATOM 1179 N N . TRP A 1 144 ? 5.067 11.553 -19.762 1.00 88.19 144 TRP A N 1
ATOM 1180 C CA . TRP A 1 144 ? 5.090 10.725 -20.962 1.00 88.19 144 TRP A CA 1
ATOM 1181 C C . TRP A 1 144 ? 5.199 9.239 -20.606 1.00 88.19 144 TRP A C 1
ATOM 1183 O O . TRP A 1 144 ? 4.394 8.427 -21.067 1.00 88.19 144 TRP A O 1
ATOM 1193 N N . ALA A 1 145 ? 6.116 8.877 -19.703 1.00 89.38 145 ALA A N 1
ATOM 1194 C CA . ALA A 1 145 ? 6.261 7.495 -19.260 1.00 89.38 145 ALA A CA 1
ATOM 1195 C C . ALA A 1 145 ? 5.008 6.966 -18.546 1.00 89.38 145 ALA A C 1
ATOM 1197 O O . ALA A 1 145 ? 4.605 5.822 -18.751 1.00 89.38 145 ALA A O 1
ATOM 1198 N N . ILE A 1 146 ? 4.346 7.793 -17.736 1.00 88.56 146 ILE A N 1
ATOM 1199 C CA . ILE A 1 146 ? 3.091 7.426 -17.068 1.00 88.56 146 ILE A CA 1
ATOM 1200 C C . ILE A 1 146 ? 1.983 7.139 -18.087 1.00 88.56 146 ILE A C 1
ATOM 1202 O O . ILE A 1 146 ? 1.221 6.189 -17.889 1.00 88.56 146 ILE A O 1
ATOM 1206 N N . ALA A 1 147 ? 1.887 7.930 -19.159 1.00 88.25 147 ALA A N 1
ATOM 1207 C CA . ALA A 1 147 ? 0.896 7.725 -20.212 1.00 88.25 147 ALA A CA 1
ATOM 1208 C C . ALA A 1 147 ? 1.090 6.370 -20.918 1.00 88.25 147 ALA A C 1
ATOM 1210 O O . ALA A 1 147 ? 0.123 5.630 -21.091 1.00 88.25 147 ALA A O 1
ATOM 1211 N N . HIS A 1 148 ? 2.339 5.998 -21.216 1.00 87.00 148 HIS A N 1
ATOM 1212 C CA . HIS A 1 148 ? 2.693 4.733 -21.878 1.00 87.00 148 HIS A CA 1
ATOM 1213 C C . HIS A 1 148 ? 2.622 3.517 -20.944 1.00 87.00 148 HIS A C 1
ATOM 1215 O O . HIS A 1 148 ? 2.337 2.399 -21.367 1.00 87.00 148 HIS A O 1
ATOM 1221 N N . ALA A 1 149 ? 2.824 3.732 -19.644 1.00 86.62 149 ALA A N 1
ATOM 1222 C CA . ALA A 1 149 ? 2.673 2.714 -18.612 1.00 86.62 149 ALA A CA 1
ATOM 1223 C C . ALA A 1 149 ? 1.220 2.532 -18.141 1.00 86.62 149 ALA A C 1
ATOM 1225 O O . ALA A 1 149 ? 0.982 1.760 -17.205 1.00 86.62 149 ALA A O 1
ATOM 1226 N N . LYS A 1 150 ? 0.245 3.252 -18.710 1.00 83.25 150 LYS A N 1
ATOM 1227 C CA . LYS A 1 150 ? -1.143 3.234 -18.236 1.00 83.25 150 LYS A CA 1
ATOM 1228 C C . LYS A 1 150 ? -1.849 1.932 -18.629 1.00 83.25 150 LYS A C 1
ATOM 1230 O O . LYS A 1 150 ? -1.788 1.473 -19.763 1.00 83.25 150 LYS A O 1
ATOM 1235 N N . GLY A 1 151 ? -2.593 1.373 -17.676 1.00 83.88 151 GLY A N 1
ATOM 1236 C CA . GLY A 1 151 ? -3.467 0.223 -17.901 1.00 83.88 151 GLY A CA 1
ATOM 1237 C C . GLY A 1 151 ? -2.789 -1.137 -17.728 1.00 83.88 151 GLY A C 1
ATOM 1238 O O . GLY A 1 151 ? -1.637 -1.260 -17.300 1.00 83.88 151 GLY A O 1
ATOM 1239 N N . ASN A 1 152 ? -3.558 -2.178 -18.038 1.00 84.50 152 ASN A N 1
ATOM 1240 C CA . ASN A 1 152 ? -3.189 -3.572 -17.813 1.00 84.50 152 ASN A CA 1
ATOM 1241 C C . ASN A 1 152 ? -2.768 -4.293 -19.097 1.00 84.50 152 ASN A C 1
ATOM 1243 O O . ASN A 1 152 ? -2.706 -5.514 -19.074 1.00 84.50 152 ASN A O 1
ATOM 1247 N N . SER A 1 153 ? -2.501 -3.599 -20.206 1.00 88.81 153 SER A N 1
ATOM 1248 C CA . SER A 1 153 ? -2.057 -4.261 -21.438 1.00 88.81 153 SER A CA 1
ATOM 1249 C C . SER A 1 153 ? -0.688 -4.930 -21.255 1.00 88.81 153 SER A C 1
ATOM 1251 O O . SER A 1 153 ? 0.108 -4.530 -20.400 1.00 88.81 153 SER A O 1
ATOM 1253 N N . VAL A 1 154 ? -0.408 -5.948 -22.074 1.00 87.38 154 VAL A N 1
ATOM 1254 C CA . VAL A 1 154 ? 0.908 -6.610 -22.104 1.00 87.38 154 VAL A CA 1
ATOM 1255 C C . VAL A 1 154 ? 2.004 -5.598 -22.449 1.00 87.38 154 VAL A C 1
ATOM 1257 O O . VAL A 1 154 ? 3.030 -5.565 -21.777 1.00 87.38 154 VAL A O 1
ATOM 1260 N N . GLN A 1 155 ? 1.735 -4.688 -23.391 1.00 87.31 155 GLN A N 1
ATOM 1261 C CA . GLN A 1 155 ? 2.652 -3.606 -23.756 1.00 87.31 155 GLN A CA 1
ATOM 1262 C C . GLN A 1 155 ? 2.967 -2.685 -22.570 1.00 87.31 155 GLN A C 1
ATOM 1264 O O . GLN A 1 155 ? 4.130 -2.409 -22.296 1.00 87.31 155 GLN A O 1
ATOM 1269 N N . ALA A 1 156 ? 1.951 -2.254 -21.816 1.00 89.25 156 ALA A N 1
ATOM 1270 C CA . ALA A 1 156 ? 2.158 -1.405 -20.645 1.00 89.25 156 ALA A CA 1
ATOM 1271 C C . ALA A 1 156 ? 2.928 -2.147 -19.537 1.00 89.25 156 ALA A C 1
ATOM 1273 O O . ALA A 1 156 ? 3.761 -1.557 -18.850 1.00 89.25 156 ALA A O 1
ATOM 1274 N N . ALA A 1 157 ? 2.679 -3.449 -19.365 1.00 90.62 157 ALA A N 1
ATOM 1275 C CA . ALA A 1 157 ? 3.405 -4.279 -18.408 1.00 90.62 157 ALA A CA 1
ATOM 1276 C C . ALA A 1 157 ? 4.882 -4.471 -18.792 1.00 90.62 157 ALA A C 1
ATOM 1278 O O . ALA A 1 157 ? 5.748 -4.351 -17.922 1.00 90.62 157 ALA A O 1
ATOM 1279 N N . LEU A 1 158 ? 5.170 -4.707 -20.075 1.00 90.38 158 LEU A N 1
ATOM 1280 C CA . LEU A 1 158 ? 6.531 -4.814 -20.607 1.00 90.38 158 LEU A CA 1
ATOM 1281 C C . LEU A 1 158 ? 7.265 -3.479 -20.549 1.00 90.38 158 LEU A C 1
ATOM 1283 O O . LEU A 1 158 ? 8.419 -3.438 -20.133 1.00 90.38 158 LEU A O 1
ATOM 1287 N N . TYR A 1 159 ? 6.588 -2.374 -20.849 1.00 90.88 159 TYR A N 1
ATOM 1288 C CA . TYR A 1 159 ? 7.146 -1.033 -20.707 1.00 90.88 159 TYR A CA 1
ATOM 1289 C C . TYR A 1 159 ? 7.546 -0.728 -19.255 1.00 90.88 159 TYR A C 1
ATOM 1291 O O . TYR A 1 159 ? 8.676 -0.314 -18.987 1.00 90.88 159 TYR A O 1
ATOM 1299 N N . ARG A 1 160 ? 6.657 -1.015 -18.289 1.00 92.50 160 ARG A N 1
ATOM 1300 C CA . ARG A 1 160 ? 6.954 -0.891 -16.850 1.00 92.50 160 ARG A CA 1
ATOM 1301 C C . ARG A 1 160 ? 8.168 -1.734 -16.447 1.00 92.50 160 ARG A C 1
ATOM 1303 O O . ARG A 1 160 ? 9.035 -1.238 -15.727 1.00 92.50 160 ARG A O 1
ATOM 1310 N N . LEU A 1 161 ? 8.242 -2.985 -16.906 1.00 92.69 161 LEU A N 1
ATOM 1311 C CA . LEU A 1 161 ? 9.372 -3.880 -16.637 1.00 92.69 161 LEU A CA 1
ATOM 1312 C C . LEU A 1 161 ? 10.683 -3.352 -17.244 1.00 92.69 161 LEU A C 1
ATOM 1314 O O . LEU A 1 161 ? 11.706 -3.339 -16.559 1.00 92.69 161 LEU A O 1
ATOM 1318 N N . SER A 1 162 ? 10.632 -2.871 -18.486 1.00 91.62 162 SER A N 1
ATOM 1319 C CA . SER A 1 162 ? 11.785 -2.343 -19.225 1.00 91.62 162 SER A CA 1
ATOM 1320 C C . SER A 1 162 ? 12.380 -1.130 -18.520 1.00 91.62 162 SER A C 1
ATOM 1322 O O . SER A 1 162 ? 13.574 -1.104 -18.234 1.00 91.62 162 SER A O 1
ATOM 1324 N N . ILE A 1 163 ? 11.541 -0.159 -18.135 1.00 91.50 163 ILE A N 1
ATOM 1325 C CA . ILE A 1 163 ? 11.978 1.018 -17.368 1.00 91.50 163 ILE A CA 1
ATOM 1326 C C . ILE A 1 163 ? 12.670 0.605 -16.068 1.00 91.50 163 ILE A C 1
ATOM 1328 O O . ILE A 1 163 ? 13.722 1.151 -15.731 1.00 91.50 163 ILE A O 1
ATOM 1332 N N . THR A 1 164 ? 12.098 -0.355 -15.337 1.00 93.31 164 THR A N 1
ATOM 1333 C CA . THR A 1 164 ? 12.688 -0.856 -14.089 1.00 93.31 164 THR A CA 1
ATOM 1334 C C . THR A 1 164 ? 14.061 -1.478 -14.325 1.00 93.31 164 THR A C 1
ATOM 1336 O O . THR A 1 164 ? 14.994 -1.174 -13.582 1.00 93.31 164 THR A O 1
ATOM 1339 N N . CYS A 1 165 ? 14.206 -2.301 -15.369 1.00 92.38 165 CYS A N 1
ATOM 1340 C CA . CYS A 1 165 ? 15.478 -2.934 -15.714 1.00 92.38 165 CYS A CA 1
ATOM 1341 C C . CYS A 1 165 ? 16.527 -1.895 -16.128 1.00 92.38 165 CYS A C 1
ATOM 1343 O O . CYS A 1 165 ? 17.630 -1.899 -15.582 1.00 92.38 165 CYS A O 1
ATOM 1345 N N . CYS A 1 166 ? 16.171 -0.960 -17.014 1.00 92.00 166 CYS A N 1
ATOM 1346 C CA . CYS A 1 166 ? 17.061 0.112 -17.459 1.00 92.00 166 CYS A CA 1
ATOM 1347 C C . CYS A 1 166 ? 17.551 0.970 -16.287 1.00 92.00 166 CYS A C 1
ATOM 1349 O O . CYS A 1 166 ? 18.751 1.181 -16.128 1.00 92.00 166 CYS A O 1
ATOM 1351 N N . LEU A 1 167 ? 16.641 1.442 -15.429 1.00 92.06 167 LEU A N 1
ATOM 1352 C CA . LEU A 1 167 ? 17.011 2.291 -14.293 1.00 92.06 167 LEU A CA 1
ATOM 1353 C C . LEU A 1 167 ? 17.886 1.560 -13.282 1.00 92.06 167 LEU A C 1
ATOM 1355 O O . LEU A 1 167 ? 18.838 2.142 -12.761 1.00 92.06 167 LEU A O 1
ATOM 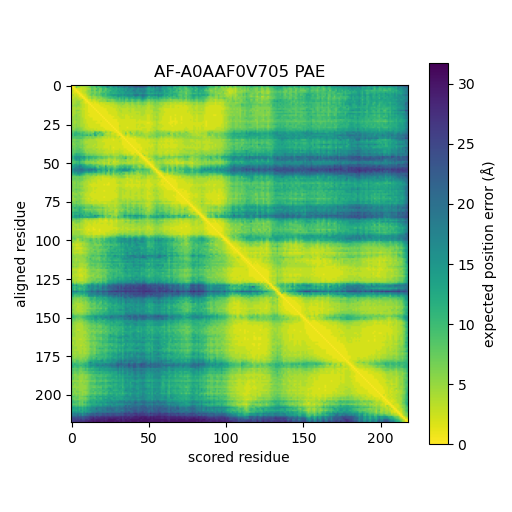1359 N N . TYR A 1 168 ? 17.579 0.293 -13.010 1.00 93.69 168 TYR A N 1
ATOM 1360 C CA . TYR A 1 168 ? 18.405 -0.513 -12.129 1.00 93.69 168 TYR A CA 1
ATOM 1361 C C . TYR A 1 168 ? 19.813 -0.718 -12.702 1.00 93.69 168 TYR A C 1
ATOM 1363 O O . TYR A 1 168 ? 20.787 -0.564 -11.968 1.00 93.69 168 TYR A O 1
ATOM 1371 N N . LEU A 1 169 ? 19.940 -0.997 -14.002 1.00 92.94 169 LEU A N 1
ATOM 1372 C CA . LEU A 1 169 ? 21.240 -1.156 -14.657 1.00 92.94 169 LEU A CA 1
ATOM 1373 C C . LEU A 1 169 ? 22.055 0.135 -14.648 1.00 92.94 169 LEU A C 1
ATOM 1375 O O . LEU A 1 169 ? 23.236 0.089 -14.323 1.00 92.94 169 LEU A O 1
ATOM 1379 N N . VAL A 1 170 ? 21.432 1.284 -14.917 1.00 91.81 170 VAL A N 1
ATOM 1380 C CA . VAL A 1 170 ? 22.097 2.595 -14.819 1.00 91.81 170 VAL A CA 1
ATOM 1381 C C . VAL A 1 170 ? 22.585 2.853 -13.395 1.00 91.81 170 VAL A C 1
ATOM 1383 O O . VAL A 1 170 ? 23.720 3.283 -13.190 1.00 91.81 170 VAL A O 1
ATOM 1386 N N . TRP A 1 171 ? 21.750 2.574 -12.392 1.00 93.69 171 TRP A N 1
ATOM 1387 C CA . TRP A 1 171 ? 22.141 2.706 -10.989 1.00 93.69 171 TRP A CA 1
ATOM 1388 C C . TRP A 1 171 ? 23.302 1.768 -10.631 1.00 93.69 171 TRP A C 1
ATOM 1390 O O . TRP A 1 171 ? 24.257 2.181 -9.974 1.00 93.69 171 TRP A O 1
ATOM 1400 N N . HIS A 1 172 ? 23.244 0.519 -11.092 1.00 92.81 172 HIS A N 1
ATOM 1401 C CA . HIS A 1 172 ? 24.278 -0.474 -10.840 1.00 92.81 172 HIS A CA 1
ATOM 1402 C C . HIS A 1 172 ? 25.604 -0.096 -11.513 1.00 92.81 172 HIS A C 1
ATOM 1404 O O . HIS A 1 172 ? 26.646 -0.144 -10.866 1.00 92.81 172 HIS A O 1
ATOM 1410 N N . GLU A 1 173 ? 25.564 0.353 -12.768 1.00 93.94 173 GLU A N 1
ATOM 1411 C CA . GLU A 1 173 ? 26.726 0.844 -13.511 1.00 93.94 173 GLU A CA 1
ATOM 1412 C C . GLU A 1 173 ? 27.359 2.068 -12.844 1.00 93.94 173 GLU A C 1
ATOM 1414 O O . GLU A 1 173 ? 28.574 2.117 -12.669 1.00 93.94 173 GLU A O 1
ATOM 1419 N N . ARG A 1 174 ? 26.548 3.037 -12.402 1.00 92.38 174 ARG A N 1
ATOM 1420 C CA . ARG A 1 174 ? 27.043 4.191 -11.643 1.00 92.38 174 ARG A CA 1
ATOM 1421 C C . ARG A 1 174 ? 27.807 3.746 -10.394 1.00 92.38 174 ARG A C 1
ATOM 1423 O O . ARG A 1 174 ? 28.868 4.291 -10.111 1.00 92.38 174 ARG A O 1
ATOM 1430 N N . ASN A 1 175 ? 27.283 2.773 -9.651 1.00 93.56 175 ASN A N 1
ATOM 1431 C CA . ASN A 1 175 ? 27.951 2.273 -8.450 1.00 93.56 175 ASN A CA 1
ATOM 1432 C C . ASN A 1 175 ? 29.246 1.520 -8.773 1.00 93.56 175 ASN A C 1
ATOM 1434 O O . ASN A 1 175 ? 30.224 1.672 -8.051 1.00 93.56 175 ASN A O 1
ATOM 1438 N N . LEU A 1 176 ? 29.280 0.747 -9.859 1.00 93.88 176 LEU A N 1
ATOM 1439 C CA . LEU A 1 176 ? 30.505 0.082 -10.311 1.00 93.88 176 LEU A CA 1
ATOM 1440 C C . LEU A 1 176 ? 31.609 1.083 -10.659 1.00 93.88 176 LEU A C 1
ATOM 1442 O O . LEU A 1 176 ? 32.754 0.889 -10.255 1.00 93.88 176 LEU A O 1
ATOM 1446 N N . ARG A 1 177 ? 31.264 2.182 -11.336 1.00 94.00 177 ARG A N 1
ATOM 1447 C CA . ARG A 1 177 ? 32.229 3.240 -11.667 1.00 94.00 177 ARG A CA 1
ATOM 1448 C C . ARG A 1 177 ? 32.762 3.932 -10.421 1.00 94.00 177 ARG A C 1
ATOM 1450 O O . ARG A 1 177 ? 33.964 4.117 -10.306 1.00 94.00 177 ARG A O 1
ATOM 1457 N N . LEU A 1 178 ? 31.874 4.278 -9.489 1.00 92.06 178 LEU A N 1
ATOM 1458 C CA . LEU A 1 178 ? 32.241 5.022 -8.282 1.00 92.06 178 LEU A CA 1
ATOM 1459 C C . LEU A 1 178 ? 33.040 4.193 -7.273 1.00 92.06 178 LEU A C 1
ATOM 1461 O O . LEU A 1 178 ? 33.943 4.729 -6.643 1.00 92.06 178 LEU A O 1
ATOM 1465 N N . TYR A 1 179 ? 32.693 2.918 -7.091 1.00 94.12 179 TYR A N 1
ATOM 1466 C CA . TYR A 1 179 ? 33.237 2.107 -5.994 1.00 94.12 179 TYR A CA 1
ATOM 1467 C C . TYR A 1 179 ? 34.191 1.003 -6.445 1.00 94.12 179 TYR A C 1
ATOM 1469 O O . TYR A 1 179 ? 34.891 0.438 -5.613 1.00 94.12 179 TYR A O 1
ATOM 1477 N N . GLN A 1 180 ? 34.202 0.653 -7.732 1.00 92.94 180 GLN A N 1
ATOM 1478 C CA . GLN A 1 180 ? 35.035 -0.435 -8.259 1.00 92.94 180 GLN A CA 1
ATOM 1479 C C . GLN A 1 180 ? 35.890 -0.008 -9.455 1.00 92.94 180 GLN A C 1
ATOM 1481 O O . GLN A 1 180 ? 36.597 -0.848 -10.002 1.00 92.94 180 GLN A O 1
ATOM 1486 N N . MET A 1 181 ? 35.814 1.260 -9.887 1.00 91.00 181 MET A N 1
ATOM 1487 C CA . MET A 1 181 ? 36.534 1.793 -11.054 1.00 91.00 181 MET A CA 1
ATOM 1488 C C . MET A 1 181 ? 36.319 0.967 -12.336 1.00 91.00 181 MET A C 1
ATOM 1490 O O . MET A 1 181 ? 37.138 0.973 -13.250 1.00 91.00 181 MET A O 1
ATOM 1494 N N . ARG A 1 182 ? 35.191 0.250 -12.419 1.00 90.00 182 ARG A N 1
ATOM 1495 C CA . ARG A 1 182 ? 34.802 -0.551 -13.585 1.00 90.00 182 ARG A CA 1
ATOM 1496 C C . ARG A 1 182 ? 33.779 0.214 -14.403 1.00 90.00 182 ARG A C 1
ATOM 1498 O O . ARG A 1 182 ? 32.814 0.747 -13.860 1.00 90.00 182 ARG A O 1
ATOM 1505 N N . SER A 1 183 ? 33.973 0.225 -15.715 1.00 91.94 183 SER A N 1
ATOM 1506 C CA . SER A 1 183 ? 33.099 0.903 -16.668 1.00 91.94 183 SER A CA 1
ATOM 1507 C C . SER A 1 183 ? 32.847 -0.003 -17.863 1.00 91.94 183 SER A C 1
ATOM 1509 O O . SER A 1 183 ? 33.784 -0.559 -18.429 1.00 91.94 183 SER A O 1
ATOM 1511 N N . ARG A 1 184 ? 31.581 -0.137 -18.258 1.00 93.50 184 ARG A N 1
ATOM 1512 C CA . ARG A 1 184 ? 31.170 -0.833 -19.485 1.00 93.50 184 ARG A CA 1
ATOM 1513 C C . ARG A 1 184 ? 30.749 0.167 -20.557 1.00 93.50 184 ARG A C 1
ATOM 1515 O O . ARG A 1 184 ? 30.384 1.304 -20.246 1.00 93.50 184 ARG A O 1
ATOM 1522 N N . SER A 1 185 ? 30.798 -0.258 -21.817 1.00 94.00 185 SER A N 1
ATOM 1523 C CA . SER A 1 185 ? 30.352 0.577 -22.931 1.00 94.00 185 SER A CA 1
ATOM 1524 C C . SER A 1 185 ? 28.816 0.700 -22.954 1.00 94.00 185 SER A C 1
ATOM 1526 O O . SER A 1 185 ? 28.120 -0.208 -22.476 1.00 94.00 185 SER A O 1
ATOM 1528 N N . PRO A 1 186 ? 28.257 1.802 -23.486 1.00 91.00 186 PRO A N 1
ATOM 1529 C CA . PRO A 1 186 ? 26.809 1.983 -23.600 1.00 91.00 186 PRO A CA 1
ATOM 1530 C C . PRO A 1 186 ?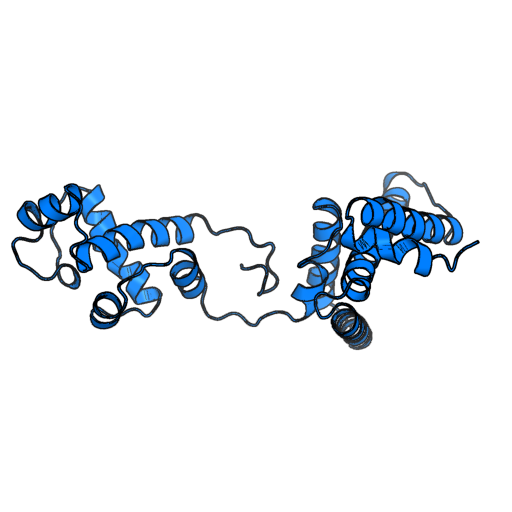 26.110 0.848 -24.360 1.00 91.00 186 PRO A C 1
ATOM 1532 O O . PRO A 1 186 ? 25.023 0.425 -23.972 1.00 91.00 186 PRO A O 1
ATOM 1535 N N . GLU A 1 187 ? 26.755 0.300 -25.388 1.00 91.81 187 GLU A N 1
ATOM 1536 C CA . GLU A 1 187 ? 26.223 -0.775 -26.231 1.00 91.81 187 GLU A CA 1
ATOM 1537 C C . GLU A 1 187 ? 26.003 -2.052 -25.412 1.00 91.81 187 GLU A C 1
ATOM 1539 O O . GLU A 1 187 ? 24.962 -2.704 -25.524 1.00 91.81 187 GLU A O 1
ATOM 1544 N N . ILE A 1 188 ? 26.951 -2.378 -24.525 1.00 91.31 188 ILE A N 1
ATOM 1545 C CA . ILE A 1 188 ? 26.829 -3.510 -23.600 1.00 91.31 188 ILE A CA 1
ATOM 1546 C C . ILE A 1 188 ? 25.664 -3.276 -22.633 1.00 91.31 188 ILE A C 1
ATOM 1548 O O . ILE A 1 188 ? 24.878 -4.187 -22.381 1.00 91.31 188 ILE A O 1
ATOM 1552 N N . LEU A 1 189 ? 25.515 -2.058 -22.105 1.00 91.81 189 LEU A N 1
ATOM 1553 C CA . LEU A 1 189 ? 24.438 -1.738 -21.163 1.00 91.81 189 LEU A CA 1
ATOM 1554 C C . LEU A 1 189 ? 23.050 -1.845 -21.806 1.00 91.81 189 LEU A C 1
ATOM 1556 O O . LEU A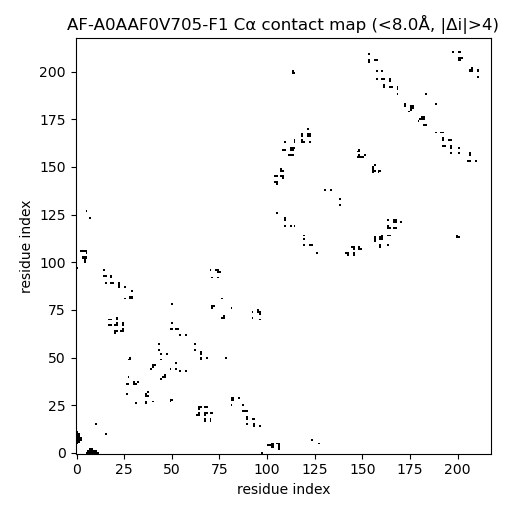 1 189 ? 22.129 -2.353 -21.166 1.00 91.81 189 LEU A O 1
ATOM 1560 N N . ILE A 1 190 ? 22.906 -1.420 -23.064 1.00 89.81 190 ILE A N 1
ATOM 1561 C CA . ILE A 1 190 ? 21.657 -1.548 -23.829 1.00 89.81 190 ILE A CA 1
ATOM 1562 C C . ILE A 1 190 ? 21.305 -3.026 -24.025 1.00 89.81 190 ILE A C 1
ATOM 1564 O O . ILE A 1 190 ? 20.179 -3.433 -23.727 1.00 89.81 190 ILE A O 1
ATOM 1568 N N . ARG A 1 191 ? 22.276 -3.851 -24.442 1.00 90.12 191 ARG A N 1
ATOM 1569 C CA . ARG A 1 191 ? 22.078 -5.302 -24.601 1.00 90.12 191 ARG A CA 1
ATOM 1570 C C . ARG A 1 191 ? 21.664 -5.963 -23.288 1.00 90.12 191 ARG A C 1
ATOM 1572 O O . ARG A 1 191 ? 20.695 -6.718 -23.264 1.00 90.12 191 ARG A O 1
ATOM 1579 N N . LEU A 1 192 ? 22.329 -5.621 -22.184 1.00 92.06 192 LEU A N 1
ATOM 1580 C CA . LEU A 1 192 ? 21.983 -6.132 -20.855 1.00 92.06 192 LEU A CA 1
ATOM 1581 C C . LEU A 1 192 ? 20.573 -5.714 -20.420 1.00 92.06 192 LEU A C 1
ATOM 1583 O O . LEU A 1 192 ? 19.872 -6.501 -19.786 1.00 92.06 192 LEU A O 1
ATOM 1587 N N . ALA A 1 193 ? 20.134 -4.500 -20.760 1.00 90.06 193 ALA A N 1
ATOM 1588 C CA . ALA A 1 193 ? 18.785 -4.035 -20.447 1.00 90.06 193 ALA A CA 1
ATOM 1589 C C . ALA A 1 193 ? 17.712 -4.801 -21.227 1.00 90.06 193 ALA A C 1
ATOM 1591 O O . ALA A 1 193 ? 16.708 -5.217 -20.636 1.00 90.06 193 ALA A O 1
ATOM 1592 N N . ALA A 1 194 ? 17.945 -5.036 -22.520 1.00 89.56 194 ALA A N 1
ATOM 1593 C CA . ALA A 1 194 ? 17.061 -5.832 -23.364 1.00 89.56 194 ALA A CA 1
ATOM 1594 C C . ALA A 1 194 ? 16.973 -7.284 -22.863 1.00 89.56 194 ALA A C 1
ATOM 1596 O O . ALA A 1 194 ? 15.877 -7.780 -22.600 1.00 89.56 194 ALA A O 1
ATOM 1597 N N . GLN A 1 195 ? 18.119 -7.924 -22.615 1.00 90.69 195 GLN A N 1
ATOM 1598 C CA . GLN A 1 195 ? 18.195 -9.289 -22.085 1.00 90.69 195 GLN A CA 1
ATOM 1599 C C . GLN A 1 195 ? 17.513 -9.418 -20.719 1.00 90.69 195 GLN A C 1
ATOM 1601 O O . GLN A 1 195 ? 16.697 -10.313 -20.522 1.00 90.69 195 GLN A O 1
ATOM 1606 N N . ALA A 1 196 ? 17.777 -8.503 -19.780 1.00 90.38 196 ALA A N 1
ATOM 1607 C CA . ALA A 1 196 ? 17.141 -8.527 -18.464 1.00 90.38 196 ALA A CA 1
ATOM 1608 C C . ALA A 1 196 ? 15.614 -8.389 -18.552 1.00 90.38 196 ALA A C 1
ATOM 1610 O O . ALA A 1 196 ? 14.891 -9.043 -17.797 1.00 90.38 196 ALA A O 1
ATOM 1611 N N . THR A 1 197 ? 15.125 -7.557 -19.473 1.00 90.56 197 THR A N 1
ATOM 1612 C CA . THR A 1 197 ? 13.689 -7.401 -19.732 1.00 90.56 197 THR A CA 1
ATOM 1613 C C . THR A 1 197 ? 13.101 -8.684 -20.313 1.00 90.56 197 THR A C 1
ATOM 1615 O O . THR A 1 197 ? 12.066 -9.138 -19.830 1.00 90.56 197 THR A O 1
ATOM 1618 N N . HIS A 1 198 ? 13.772 -9.297 -21.291 1.00 88.62 198 HIS A N 1
ATOM 1619 C CA . HIS A 1 198 ? 13.327 -10.535 -21.923 1.00 88.62 198 HIS A CA 1
ATOM 1620 C C . HIS A 1 198 ? 13.295 -11.700 -20.924 1.00 88.62 198 HIS A C 1
ATOM 1622 O O . HIS A 1 198 ? 12.241 -12.296 -20.716 1.00 88.62 198 HIS A O 1
ATOM 1628 N N . CYS A 1 199 ? 14.405 -11.962 -20.224 1.00 89.19 199 CYS A N 1
ATOM 1629 C CA . CYS A 1 199 ? 14.512 -13.056 -19.256 1.00 89.19 199 CYS A CA 1
ATOM 1630 C C . CYS A 1 199 ? 13.519 -12.926 -18.097 1.00 89.19 199 CYS A C 1
ATOM 1632 O O . CYS A 1 199 ? 12.980 -13.921 -17.630 1.00 89.19 199 CYS A O 1
ATOM 1634 N N . LYS A 1 200 ? 13.257 -11.711 -17.601 1.00 90.38 200 LYS A N 1
ATOM 1635 C CA . LYS A 1 200 ? 12.254 -11.519 -16.541 1.00 90.38 200 LYS A CA 1
ATOM 1636 C C . LYS A 1 200 ? 10.836 -11.552 -17.075 1.00 90.38 200 LYS A C 1
ATOM 1638 O O . LYS A 1 200 ? 9.943 -12.013 -16.377 1.00 90.38 200 LYS A O 1
ATOM 1643 N N . GLY A 1 201 ? 10.616 -11.046 -18.285 1.00 88.25 201 GLY A N 1
ATOM 1644 C CA . GLY A 1 201 ? 9.318 -11.109 -18.938 1.00 88.25 201 GLY A CA 1
ATOM 1645 C C . GLY A 1 201 ? 8.896 -12.555 -19.186 1.00 88.25 201 GLY A C 1
ATOM 1646 O O . GLY A 1 201 ? 7.732 -12.880 -18.98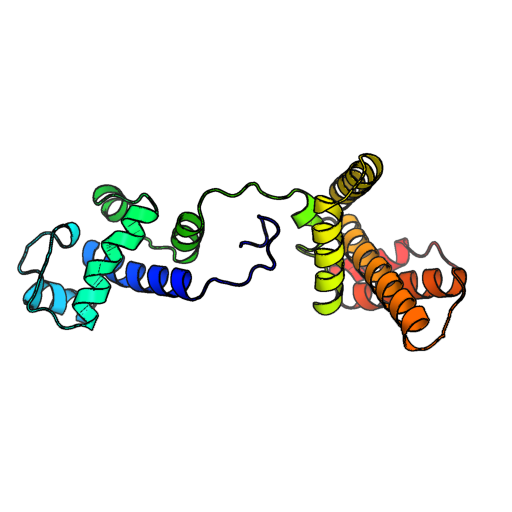2 1.00 88.25 201 GLY A O 1
ATOM 1647 N N . SER A 1 202 ? 9.832 -13.432 -19.562 1.00 88.56 202 SER A N 1
ATOM 1648 C CA . SER A 1 202 ? 9.540 -14.839 -19.856 1.00 88.56 202 SER A CA 1
ATOM 1649 C C . SER A 1 202 ? 9.123 -15.643 -18.627 1.00 88.56 202 SER A C 1
ATOM 1651 O O . SER A 1 202 ? 8.530 -16.698 -18.785 1.00 88.56 202 SER A O 1
ATOM 1653 N N . LEU A 1 203 ? 9.371 -15.136 -17.412 1.00 88.50 203 LEU A N 1
ATOM 1654 C CA . LEU A 1 203 ? 8.885 -15.747 -16.168 1.00 88.50 203 LEU A CA 1
ATOM 1655 C C . LEU A 1 203 ? 7.367 -15.609 -15.978 1.00 88.50 203 LEU A C 1
ATOM 1657 O O . LEU A 1 203 ? 6.817 -16.175 -15.039 1.00 88.50 203 LEU A O 1
ATOM 1661 N N . PHE A 1 204 ? 6.692 -14.821 -16.817 1.00 87.50 204 PHE A N 1
ATOM 1662 C CA . PHE A 1 204 ? 5.258 -14.582 -16.724 1.00 87.50 204 PHE A CA 1
ATOM 1663 C C . PHE A 1 204 ? 4.596 -14.937 -18.055 1.00 87.50 204 PHE A C 1
ATOM 1665 O O . PHE A 1 204 ? 4.763 -14.201 -19.027 1.00 87.50 204 PHE A O 1
ATOM 1672 N N . ASP A 1 205 ? 3.781 -15.996 -18.090 1.00 84.50 205 ASP A N 1
ATOM 1673 C CA . ASP A 1 205 ? 3.125 -16.521 -19.308 1.00 84.50 205 ASP A CA 1
ATOM 1674 C C . ASP A 1 205 ? 2.448 -15.429 -20.146 1.00 84.50 205 ASP A C 1
ATOM 1676 O O . ASP A 1 205 ? 2.574 -15.338 -21.371 1.00 84.50 205 ASP A O 1
ATOM 1680 N N . ARG A 1 206 ? 1.781 -14.512 -19.441 1.00 84.31 206 ARG A N 1
ATOM 1681 C CA . ARG A 1 206 ? 1.092 -13.363 -20.024 1.00 84.31 206 ARG A CA 1
ATOM 1682 C C . ARG A 1 206 ? 2.012 -12.453 -20.841 1.00 84.31 206 ARG A C 1
ATOM 1684 O O . ARG A 1 206 ? 1.567 -11.870 -21.825 1.00 84.31 206 ARG A O 1
ATOM 1691 N N . LEU A 1 207 ? 3.250 -12.267 -20.396 1.00 85.56 207 LEU A N 1
ATOM 1692 C CA . LEU A 1 207 ? 4.240 -11.438 -21.078 1.00 85.56 207 LEU A CA 1
ATOM 1693 C C . LEU A 1 207 ? 5.015 -12.261 -22.106 1.00 85.56 207 LEU A C 1
ATOM 1695 O O . LEU A 1 207 ? 5.260 -11.763 -23.203 1.00 85.56 207 LEU A O 1
ATOM 1699 N N . HIS A 1 208 ? 5.329 -13.518 -21.774 1.00 82.38 208 HIS A N 1
ATOM 1700 C CA . HIS A 1 208 ? 6.067 -14.445 -22.625 1.00 82.38 208 HIS A CA 1
ATOM 1701 C C . HIS A 1 208 ? 5.475 -14.545 -24.034 1.00 82.38 208 HIS A C 1
ATOM 1703 O O . HIS A 1 208 ? 6.200 -14.369 -25.007 1.00 82.38 208 HIS A O 1
ATOM 1709 N N . SER A 1 209 ? 4.150 -14.678 -24.146 1.00 78.88 209 SER A N 1
ATOM 1710 C CA . SER A 1 209 ? 3.436 -14.767 -25.433 1.00 78.88 209 SER A CA 1
ATOM 1711 C C . SER A 1 209 ? 3.666 -13.598 -26.408 1.00 78.88 209 SER A C 1
ATOM 1713 O O . SER A 1 209 ? 3.420 -13.746 -27.602 1.00 78.88 209 SER A O 1
ATOM 1715 N N . ARG A 1 210 ? 4.127 -12.432 -25.933 1.00 76.38 210 ARG A N 1
ATOM 1716 C CA . ARG A 1 210 ? 4.382 -11.244 -26.769 1.00 76.38 210 ARG A CA 1
ATOM 1717 C C . ARG A 1 210 ? 5.836 -10.791 -26.807 1.00 76.38 210 ARG A C 1
ATOM 1719 O O . ARG A 1 210 ? 6.147 -9.886 -27.574 1.00 76.38 210 ARG A O 1
ATOM 1726 N N . LEU A 1 211 ? 6.725 -11.409 -26.029 1.00 78.12 211 LEU A N 1
ATOM 1727 C CA . LEU A 1 211 ? 8.162 -11.134 -26.109 1.00 78.12 211 LEU A CA 1
ATOM 1728 C C . LEU A 1 211 ? 8.749 -11.409 -27.503 1.00 78.12 211 LEU A C 1
ATOM 1730 O O . LEU A 1 211 ? 9.499 -10.554 -27.968 1.00 78.12 211 LEU A O 1
ATOM 1734 N N . PRO A 1 212 ? 8.360 -12.485 -28.223 1.00 75.75 212 PRO A N 1
ATOM 1735 C CA . PRO A 1 212 ? 8.858 -12.728 -29.577 1.00 75.75 212 PRO A CA 1
ATOM 1736 C C . PRO A 1 212 ? 8.519 -11.606 -30.567 1.00 75.75 212 PRO A C 1
ATOM 1738 O O . PRO A 1 212 ? 9.285 -11.346 -31.485 1.00 75.75 212 PRO A O 1
ATOM 1741 N N . MET A 1 213 ? 7.402 -10.897 -30.362 1.00 66.88 213 MET A N 1
ATOM 1742 C CA . MET A 1 213 ? 6.986 -9.769 -31.210 1.00 66.88 213 MET A CA 1
ATOM 1743 C C . MET A 1 213 ? 7.800 -8.490 -30.957 1.00 66.88 213 MET A C 1
ATOM 1745 O O . MET A 1 213 ? 7.697 -7.534 -31.719 1.00 66.88 213 MET A O 1
ATOM 1749 N N . LEU A 1 214 ? 8.585 -8.450 -29.876 1.00 63.12 214 LEU A N 1
ATOM 1750 C CA . LEU A 1 214 ? 9.461 -7.333 -29.512 1.00 63.12 214 LEU A CA 1
ATOM 1751 C C . LEU A 1 214 ? 10.926 -7.588 -29.884 1.00 63.12 214 LEU A C 1
ATOM 1753 O O . LEU A 1 214 ? 11.778 -6.753 -29.571 1.00 63.12 214 LEU A O 1
ATOM 1757 N N . ASN A 1 215 ? 11.221 -8.705 -30.557 1.00 60.41 215 ASN A N 1
ATOM 1758 C CA . ASN A 1 215 ? 12.542 -9.016 -31.097 1.00 60.41 215 ASN A CA 1
ATOM 1759 C C . ASN A 1 215 ? 12.845 -8.116 -32.304 1.00 60.41 215 ASN A C 1
ATOM 1761 O O . ASN A 1 215 ? 12.826 -8.542 -33.451 1.00 60.41 215 ASN A O 1
ATOM 1765 N N . TYR A 1 216 ? 13.109 -6.842 -32.023 1.00 54.94 216 TYR A N 1
ATOM 1766 C CA . TYR A 1 216 ? 13.676 -5.876 -32.964 1.00 54.94 216 TYR A CA 1
ATOM 1767 C C . TYR A 1 216 ? 15.189 -5.698 -32.765 1.00 54.94 216 TYR A C 1
ATOM 1769 O O . TYR A 1 216 ? 15.766 -4.726 -33.246 1.00 54.94 216 TYR A O 1
ATOM 1777 N N . TYR A 1 217 ? 15.838 -6.622 -32.051 1.00 38.53 217 TYR A N 1
ATOM 1778 C CA . TYR A 1 217 ? 17.293 -6.694 -31.984 1.00 38.53 217 TYR A CA 1
ATOM 1779 C C . TYR A 1 217 ? 17.763 -8.048 -32.538 1.00 38.53 217 TYR A C 1
ATOM 1781 O O . TYR A 1 217 ? 17.266 -9.067 -32.054 1.00 38.53 217 TYR A O 1
ATOM 1789 N N . PRO A 1 218 ? 18.649 -8.044 -33.554 1.00 41.19 218 PRO A N 1
ATOM 1790 C CA . PRO A 1 218 ? 19.226 -9.248 -34.150 1.00 41.19 218 PRO A CA 1
ATOM 1791 C C . PRO A 1 218 ? 20.135 -10.010 -33.180 1.00 41.19 218 PRO A C 1
ATOM 1793 O O . PRO A 1 218 ? 20.692 -9.374 -32.249 1.00 41.19 218 PRO A O 1
#

Sequence (218 aa):
MLKTAGGLGFVDITDWNRTAISEHFWNLCLKKDMLWIQLVHVYYIKGGSVWDLNNSRASCTIKEILNAKRTLEIAGYKKQDVTLRTKFSTKVVYCKLGGDYTKVEWRKLPCNNHGAPREKFILYLALWKRTQRSSLEWKDKVMWAIAHAKGNSVQAALYRLSITCCLYLVWHERNLRLYQMRSRSPEILIRLAAQATHCKGSLFDRLHSRLPMLNYYP

Solvent-accessible surface area (backbone atoms only — not comparable to full-atom values): 12421 Å² total; per-residue (Å²): 87,49,43,54,52,64,31,93,48,61,77,59,63,68,55,47,49,50,31,54,39,26,48,58,33,52,40,53,68,65,62,46,96,42,72,72,43,53,50,44,41,62,76,74,42,65,87,54,59,71,90,78,64,84,64,90,86,52,54,71,69,55,42,54,27,60,54,22,51,57,59,40,44,71,41,68,49,52,78,66,55,55,73,72,45,91,72,86,52,56,71,59,48,37,49,40,63,70,48,92,68,70,66,41,75,67,38,55,47,61,45,90,37,77,50,55,72,71,29,38,49,50,46,46,51,53,51,54,61,39,76,76,70,59,59,72,72,55,55,51,54,51,53,54,50,42,63,60,28,52,70,86,46,59,66,15,37,49,49,27,21,37,54,26,37,43,53,37,50,54,53,52,50,52,48,33,40,75,76,64,73,43,82,79,57,71,70,59,54,52,52,50,28,53,48,52,32,51,64,54,34,54,77,35,70,80,40,35,82,50,50,76,81,65,66,84,67,135